Protein 5FS4 (pdb70)

InterPro domains:
  IPR054038 AP205 coat protein [PF22169] (1-131)

Sequence (245 aa):
SMANKPMQPITSTANKIVWSDPTRLSTTFSASLLRQRVKVGELNNVSGQYVSVYKRPAPMPNENQSIRTVISGSAENLATLKAEWETHKRNVDTLFASGNAGLGFLDPTAAIVSSDTTGSMANKPMQPITSTANKIVWSDPTRLSTTFSASLLRQRVELNNVSGQYVSVYKRPAPKPEGGADAGVIMPNENQSIRTVISGSAENLATLKAEWETHKRNVDTLFASGNAGLGFLDPTAAIVSSDTT

Solvent-accessible surface area: 11985 Å² total; per-residue (Å²): 170,126,68,42,40,79,10,89,51,104,73,74,82,88,85,87,6,27,1,3,1,70,110,82,124,38,5,35,2,13,0,28,8,98,110,90,176,69,85,21,104,86,12,30,23,4,26,2,60,1,14,9,40,8,88,32,69,9,112,180,90,77,23,85,2,24,1,100,0,28,4,26,0,1,13,77,19,18,85,43,1,63,43,10,0,90,16,1,20,114,4,0,38,41,4,2,29,99,20,90,1,3,67,7,133,27,69,79,118,17,80,1,12,2,23,36,51,114,123,68,170,48,34,49,75,10,94,55,104,78,80,92,91,73,88,6,23,1,3,0,74,95,81,120,49,5,35,2,13,0,33,4,100,103,98,166,99,153,25,28,33,6,37,2,67,2,33,9,28,11,68,30,64,6,64,115,82,183,55,3,77,139,77,55,47,157,52,59,69,10,69,3,33,1,109,0,35,4,29,0,0,15,79,18,19,81,46,2,63,44,10,0,87,16,1,24,111,3,0,40,43,4,3,33,100,19,90,2,2,70,11,131,29,70,75,116,18,77,2,12,2,23,38,77,93

Structure (mmCIF, N/CA/C/O backbone):
data_5FS4
#
_entry.id   5FS4
#
_cell.length_a   28.600
_cell.length_b   114.930
_cell.length_c   42.800
_cell.angle_alpha   90.00
_cell.angle_beta   98.14
_cell.angle_gamma   90.00
#
_symmetry.space_group_name_H-M   'P 1 21 1'
#
loop_
_entity.id
_entity.type
_entity.pdbx_description
1 polymer 'AP205 BACTERIOPHAGE COAT PROTEIN'
2 water water
#
loop_
_atom_site.group_PDB
_atom_site.id
_atom_site.type_symbol
_atom_site.label_atom_id
_atom_site.label_alt_id
_atom_site.label_comp_id
_atom_site.label_asym_id
_atom_site.label_entity_id
_atom_site.label_seq_id
_atom_site.pdbx_PDB_ins_code
_atom_site.Cartn_x
_atom_site.Cartn_y
_atom_site.Cartn_z
_atom_site.occupancy
_atom_site.B_iso_or_equiv
_atom_site.auth_seq_id
_atom_site.auth_comp_id
_atom_site.auth_asym_id
_atom_site.auth_atom_id
_atom_site.pdbx_PDB_model_num
ATOM 1 N N . SER A 1 2 ? 12.235 52.824 39.664 1.00 43.38 -1 SER A N 1
ATOM 2 C CA . SER A 1 2 ? 10.972 53.424 39.199 1.00 47.25 -1 SER A CA 1
ATOM 3 C C . SER A 1 2 ? 9.840 53.083 40.169 1.00 50.25 -1 SER A C 1
ATOM 4 O O . SER A 1 2 ? 10.076 52.469 41.217 1.00 55.69 -1 SER A O 1
ATOM 7 N N . MET A 1 3 ? 8.611 53.441 39.814 1.00 46.94 0 MET A N 1
ATOM 8 C CA . MET A 1 3 ? 7.532 53.470 40.795 1.00 46.14 0 MET A CA 1
ATOM 9 C C . MET A 1 3 ? 6.886 52.104 41.125 1.00 40.19 0 MET A C 1
ATOM 10 O O . MET A 1 3 ? 6.728 51.214 40.258 1.00 41.76 0 MET A O 1
ATOM 15 N N . ALA A 1 4 ? 6.532 51.955 42.400 1.00 31.99 1 ALA A N 1
ATOM 16 C CA . ALA A 1 4 ? 5.634 50.889 42.854 1.00 26.79 1 ALA A CA 1
ATOM 17 C C . ALA A 1 4 ? 4.232 50.970 42.274 1.00 22.54 1 ALA A C 1
ATOM 18 O O . ALA A 1 4 ? 3.653 52.051 41.975 1.00 20.79 1 ALA A O 1
ATOM 20 N N . ASN A 1 5 ? 3.655 49.790 42.208 1.00 18.96 2 ASN A N 1
ATOM 21 C CA . ASN A 1 5 ? 2.330 49.628 41.676 1.00 17.95 2 ASN A CA 1
ATOM 22 C C . ASN A 1 5 ? 1.381 50.139 42.765 1.00 15.94 2 ASN A C 1
ATOM 23 O O . ASN A 1 5 ? 1.674 49.993 43.972 1.00 15.24 2 ASN A O 1
ATOM 28 N N . LYS A 1 6 ? 0.257 50.707 42.340 1.00 16.21 3 LYS A N 1
ATOM 29 C CA . LYS A 1 6 ? -0.709 51.313 43.275 1.00 16.47 3 LYS A CA 1
ATOM 30 C C . LYS A 1 6 ? -1.361 50.225 44.129 1.00 14.93 3 LYS A C 1
ATOM 31 O O . LYS A 1 6 ? -1.798 49.213 43.582 1.00 13.79 3 LYS A O 1
ATOM 37 N N . PRO A 1 7 ? -1.446 50.420 45.456 1.00 13.50 4 PRO A N 1
ATOM 38 C CA . PRO A 1 7 ? -2.070 49.383 46.322 1.00 13.40 4 PRO A CA 1
ATOM 39 C C . PRO A 1 7 ? -3.560 49.434 46.196 1.00 13.28 4 PRO A C 1
ATOM 40 O O . PRO A 1 7 ? -4.145 50.511 45.977 1.00 13.60 4 PRO A O 1
ATOM 44 N N . MET A 1 8 ? -4.169 48.263 46.287 1.00 11.25 5 MET A N 1
ATOM 45 C CA . MET A 1 8 ? -5.611 48.144 46.249 1.00 10.88 5 MET A CA 1
ATOM 46 C C . MET A 1 8 ? -6.095 47.706 47.611 1.00 11.88 5 MET A C 1
ATOM 47 O O . MET A 1 8 ? -5.399 46.988 48.328 1.00 12.20 5 MET A O 1
ATOM 52 N N . GLN A 1 9 ? -7.300 48.129 47.961 1.00 13.99 6 GLN A N 1
ATOM 53 C CA . GLN A 1 9 ? -7.851 47.878 49.292 1.00 16.31 6 GLN A CA 1
ATOM 54 C C . GLN A 1 9 ? -9.078 46.968 49.208 1.00 15.96 6 GLN A C 1
ATOM 55 O O . GLN A 1 9 ? -9.870 47.158 48.305 1.00 12.95 6 GLN A O 1
ATOM 61 N N . PRO A 1 10 ? -9.261 46.030 50.159 1.00 17.30 7 PRO A N 1
ATOM 62 C CA . PRO A 1 10 ? -10.458 45.213 50.143 1.00 19.83 7 PRO A CA 1
ATOM 63 C C . PRO A 1 10 ? -11.717 46.043 50.463 1.00 25.43 7 PRO A C 1
ATOM 64 O O . PRO A 1 10 ? -11.756 46.734 51.472 1.00 27.38 7 PRO A O 1
ATOM 68 N N . ILE A 1 11 ? -12.696 45.999 49.565 1.00 25.22 8 ILE A N 1
ATOM 69 C CA . ILE A 1 11 ? -13.904 46.810 49.630 1.00 25.27 8 ILE A CA 1
ATOM 70 C C . ILE A 1 11 ? -15.126 45.967 50.001 1.00 25.92 8 ILE A C 1
ATOM 71 O O . ILE A 1 11 ? -16.009 46.451 50.681 1.00 27.08 8 ILE A O 1
ATOM 76 N N . THR A 1 12 ? -15.170 44.720 49.566 1.00 26.47 9 THR A N 1
ATOM 77 C CA . THR A 1 12 ? -16.106 43.706 50.099 1.00 31.64 9 THR A CA 1
ATOM 78 C C . THR A 1 12 ? -15.194 42.587 50.587 1.00 30.89 9 THR A C 1
ATOM 79 O O . THR A 1 12 ? -14.216 42.302 49.884 1.00 19.89 9 THR A O 1
ATOM 83 N N . SER A 1 13 ? -15.563 41.973 51.731 1.00 32.73 10 SER A N 1
ATOM 84 C CA . SER A 1 13 ? -14.778 40.948 52.457 1.00 36.68 10 SER A CA 1
ATOM 85 C C . SER A 1 13 ? -15.638 39.909 53.140 1.00 39.29 10 SER A C 1
ATOM 86 O O . SER A 1 13 ? -16.084 40.130 54.278 1.00 39.13 10 SER A O 1
ATOM 89 N N . THR A 1 14 ? -15.818 38.769 52.469 1.00 40.26 11 THR A N 1
ATOM 90 C CA . THR A 1 14 ? -16.543 37.588 53.007 1.00 39.11 11 THR A CA 1
ATOM 91 C C . THR A 1 14 ? -15.569 36.415 53.160 1.00 37.05 11 THR A C 1
ATOM 92 O O . THR A 1 14 ? -14.533 36.385 52.476 1.00 36.53 11 THR A O 1
ATOM 96 N N . ALA A 1 15 ? -15.869 35.449 54.039 1.00 31.70 12 ALA A N 1
ATOM 97 C CA . ALA A 1 15 ? -15.007 34.235 54.189 1.00 28.99 12 ALA A CA 1
ATOM 98 C C . ALA A 1 15 ? -14.442 33.714 52.875 1.00 28.01 12 ALA A C 1
ATOM 99 O O . ALA A 1 15 ? -13.249 33.373 52.778 1.00 28.53 12 ALA A O 1
ATOM 101 N N . ASN A 1 16 ? -15.338 33.633 51.884 1.00 25.07 13 ASN A N 1
ATOM 102 C CA . ASN A 1 16 ? -15.074 32.984 50.615 1.00 24.10 13 ASN A CA 1
ATOM 103 C C . ASN A 1 16 ? -14.781 33.891 49.465 1.00 18.35 13 ASN A C 1
ATOM 104 O O . ASN A 1 16 ? -14.402 33.389 48.416 1.00 16.69 13 ASN A O 1
ATOM 109 N N . LYS A 1 17 ? -14.937 35.198 49.620 1.00 14.75 14 LYS A N 1
ATOM 110 C CA . LYS A 1 17 ? -14.714 36.071 48.468 1.00 12.69 14 LYS A CA 1
ATOM 111 C C . LYS 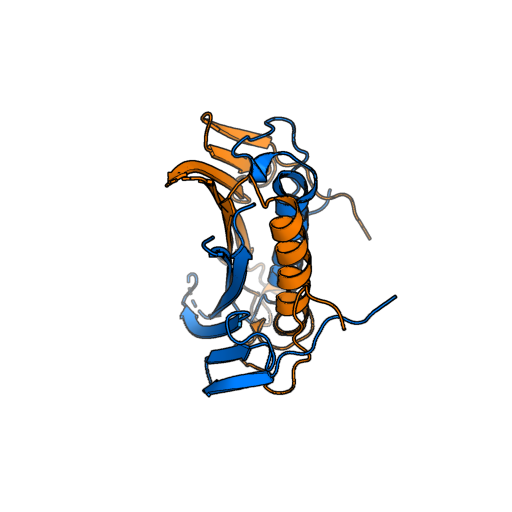A 1 17 ? -14.343 37.485 48.903 1.00 11.47 14 LYS A C 1
ATOM 112 O O . LYS A 1 17 ? -15.041 38.098 49.704 1.00 9.28 14 LYS A O 1
ATOM 118 N N . ILE A 1 18 ? -13.239 37.981 48.377 1.00 9.34 15 ILE A N 1
ATOM 119 C CA . ILE A 1 18 ? -12.845 39.370 48.627 1.00 8.84 15 ILE A CA 1
ATOM 120 C C . ILE A 1 18 ? -12.699 40.102 47.298 1.00 8.71 15 ILE A C 1
ATOM 121 O O . ILE A 1 18 ? -12.198 39.525 46.347 1.00 8.63 15 ILE A O 1
ATOM 126 N N . VAL A 1 19 ? -13.103 41.374 47.283 1.00 9.23 16 VAL A N 1
ATOM 127 C CA . VAL A 1 19 ? -12.950 42.247 46.114 1.00 9.48 16 VAL A CA 1
ATOM 128 C C . VAL A 1 19 ? -12.037 43.368 46.588 1.00 9.46 16 VAL A C 1
ATOM 129 O O . VAL A 1 19 ? -12.336 44.042 47.563 1.00 9.48 16 VAL A O 1
ATOM 133 N N . TRP A 1 20 ? -10.882 43.514 45.944 1.00 9.15 17 TRP A N 1
ATOM 134 C CA . TRP A 1 20 ? -9.995 44.636 46.143 1.00 9.88 17 TRP A CA 1
ATOM 135 C C . TRP A 1 20 ? -10.293 45.660 45.026 1.00 10.41 17 TRP A C 1
ATOM 136 O O . TRP A 1 20 ? -10.618 45.258 43.927 1.00 10.06 17 TRP A O 1
ATOM 147 N N . SER A 1 21 ? -10.235 46.964 45.327 1.00 10.32 18 SER A N 1
ATOM 148 C CA . SER A 1 21 ? -10.237 47.986 44.331 1.00 11.56 18 SER A CA 1
ATOM 149 C C . SER A 1 21 ? -9.209 49.054 44.646 1.00 11.53 18 SER A C 1
ATOM 150 O O . SER A 1 21 ? -8.827 49.212 45.777 1.00 10.84 18 SER A O 1
ATOM 153 N N . ASP A 1 22 ? -8.733 49.729 43.582 1.00 13.24 19 ASP A N 1
ATOM 154 C CA . ASP A 1 22 ? -7.919 50.932 43.680 1.00 12.05 19 ASP A CA 1
ATOM 155 C C . ASP A 1 22 ? -8.760 52.065 44.276 1.00 11.93 19 ASP A C 1
ATOM 156 O O . ASP A 1 22 ? -9.709 52.527 43.650 1.00 9.98 19 ASP A O 1
ATOM 161 N N . PRO A 1 23 ? -8.423 52.519 45.487 1.00 12.01 20 PRO A N 1
ATOM 162 C CA . PRO A 1 23 ? -9.250 53.602 46.069 1.00 13.44 20 PRO A CA 1
ATOM 163 C C . PRO A 1 23 ? -9.261 54.926 45.293 1.00 14.70 20 PRO A C 1
ATOM 164 O O . PRO A 1 23 ? -10.116 55.781 45.508 1.00 15.66 20 PRO A O 1
ATOM 168 N N . THR A 1 24 ? -8.336 55.118 44.395 1.00 14.11 21 THR A N 1
ATOM 169 C CA . THR A 1 24 ? -8.429 56.304 43.536 1.00 14.27 21 THR A CA 1
ATOM 170 C C . THR A 1 24 ? -8.772 55.981 42.096 1.00 13.42 21 THR A C 1
ATOM 171 O O . THR A 1 24 ? -8.680 56.853 41.263 1.00 12.95 21 THR A O 1
ATOM 175 N N . ARG A 1 25 ? -9.127 54.727 41.793 1.00 12.59 22 ARG A N 1
ATOM 176 C CA . ARG A 1 25 ? -9.730 54.399 40.491 1.00 12.08 22 ARG A CA 1
ATOM 177 C C . ARG A 1 25 ? -10.613 53.178 40.709 1.00 11.73 22 ARG A C 1
ATOM 178 O O . ARG A 1 25 ? -10.229 52.021 40.431 1.00 13.52 22 ARG A O 1
ATOM 186 N N . LEU A 1 26 ? -11.808 53.454 41.203 1.00 12.02 23 LEU A N 1
ATOM 187 C CA . LEU A 1 26 ? -12.654 52.436 41.796 1.00 11.84 23 LEU A CA 1
ATOM 188 C C . LEU A 1 26 ? -13.144 51.401 40.795 1.00 10.67 23 LEU A C 1
ATOM 189 O O . LEU A 1 26 ? -13.488 50.294 41.206 1.00 10.23 23 LEU A O 1
ATOM 194 N N . SER A 1 27 ? -13.078 51.682 39.493 1.00 9.97 24 SER A N 1
ATOM 195 C CA . SER A 1 27 ? -13.355 50.673 38.474 1.00 9.41 24 SER A CA 1
ATOM 196 C C . SER A 1 27 ? -12.255 49.588 38.348 1.00 9.54 24 SER A C 1
ATOM 197 O O . SER A 1 27 ? -12.494 48.516 37.730 1.00 9.24 24 SER A O 1
ATOM 200 N N . THR A 1 28 ? -11.053 49.835 38.900 1.00 9.32 25 THR A N 1
ATOM 201 C CA . THR A 1 28 ? -9.977 48.865 38.861 1.00 9.01 25 THR A CA 1
ATOM 202 C C . THR A 1 28 ? -10.209 47.855 39.977 1.00 9.20 25 THR A C 1
ATOM 203 O O . THR A 1 28 ? -10.241 48.217 41.155 1.00 8.84 25 THR A O 1
ATOM 207 N N . THR A 1 29 ? -10.429 46.582 39.618 1.00 9.11 26 THR A N 1
ATOM 208 C CA . THR A 1 29 ? -10.794 45.598 40.646 1.00 9.26 26 THR A CA 1
ATOM 209 C C . THR A 1 29 ? -10.036 44.318 40.441 1.00 9.26 26 THR A C 1
ATOM 210 O O . THR A 1 29 ? -9.672 43.999 39.327 1.00 9.37 26 THR A O 1
ATOM 214 N N . PHE A 1 30 ? -9.760 43.665 41.566 1.00 8.64 27 PHE A N 1
ATOM 215 C CA . PHE A 1 30 ? -9.288 42.272 41.574 1.00 8.57 27 PHE A CA 1
ATOM 216 C C . PHE A 1 30 ? -10.062 41.526 42.614 1.00 8.58 27 PHE A C 1
ATOM 217 O O . PHE A 1 30 ? -10.092 41.925 43.770 1.00 8.13 27 PHE A O 1
ATOM 225 N N . SER A 1 31 ? -10.668 40.410 42.233 1.00 8.89 28 SER A N 1
ATOM 226 C CA . SER A 1 31 ? -11.462 39.674 43.186 1.00 9.86 28 SER A CA 1
ATOM 227 C C . SER A 1 31 ? -11.016 38.213 43.261 1.00 9.84 28 SER A C 1
ATOM 228 O O . SER A 1 31 ? -10.580 37.630 42.241 1.00 10.27 28 SER A O 1
ATOM 231 N N . ALA A 1 32 ? -11.152 37.618 44.463 1.00 8.54 29 ALA A N 1
ATOM 232 C CA . ALA A 1 32 ? -10.765 36.206 44.621 1.00 8.84 29 ALA A CA 1
ATOM 233 C C . ALA A 1 32 ? -11.925 35.475 45.304 1.00 9.19 29 ALA A C 1
ATOM 234 O O . ALA A 1 32 ? -12.399 35.969 46.264 1.00 8.91 29 ALA A O 1
ATOM 236 N N . SER A 1 33 ? -12.424 34.362 44.716 1.00 10.53 30 SER A N 1
ATOM 237 C CA . SER A 1 33 ? -13.544 33.669 45.282 1.00 10.55 30 SER A CA 1
ATOM 238 C C . SER A 1 33 ? -13.206 32.203 45.275 1.00 10.47 30 SER A C 1
ATOM 239 O O . SER A 1 33 ? -12.769 31.689 44.272 1.00 9.54 30 SER A O 1
ATOM 242 N N . LEU A 1 34 ? -13.405 31.538 46.396 1.00 10.28 31 LEU A N 1
ATOM 243 C CA . LEU A 1 34 ? -12.877 30.197 46.580 1.00 11.15 31 LEU A CA 1
ATOM 244 C C . LEU A 1 34 ? -14.024 29.283 46.922 1.00 13.02 31 LEU A C 1
ATOM 245 O O . LEU A 1 34 ? -14.940 29.670 47.642 1.00 12.33 31 LEU A O 1
ATOM 250 N N . LEU A 1 35 ? -13.997 28.072 46.424 1.00 14.81 32 LEU A N 1
ATOM 251 C CA . LEU A 1 35 ? -15.064 27.091 46.658 1.00 17.77 32 LEU A CA 1
ATOM 252 C C . LEU A 1 35 ? -14.349 25.806 46.979 1.00 19.34 32 LEU A C 1
ATOM 253 O O . LEU A 1 35 ? -13.700 25.279 46.112 1.00 17.08 32 LEU A O 1
ATOM 258 N N . ARG A 1 36 ? -14.465 25.323 48.214 1.00 21.95 33 ARG A N 1
ATOM 259 C CA . ARG A 1 36 ? -13.860 24.062 48.632 1.00 25.78 33 ARG A CA 1
ATOM 260 C C . ARG A 1 36 ? -14.956 23.011 48.622 1.00 26.21 33 ARG A C 1
ATOM 261 O O . ARG A 1 36 ? -16.058 23.292 49.073 1.00 26.69 33 ARG A O 1
ATOM 269 N N . GLN A 1 37 ? -14.679 21.831 48.074 1.00 25.65 34 GLN A N 1
ATOM 270 C CA . GLN A 1 37 ? -15.700 20.782 47.885 1.00 26.73 34 GLN A CA 1
ATOM 271 C C . GLN A 1 37 ? -15.059 19.402 48.002 1.00 29.17 34 GLN A C 1
ATOM 272 O O . GLN A 1 37 ? -14.007 19.150 47.368 1.00 23.89 34 GLN A O 1
ATOM 278 N N . ARG A 1 38 ? -15.693 18.515 48.783 1.00 29.70 35 ARG A N 1
ATOM 279 C CA . ARG A 1 38 ? -15.331 17.094 48.837 1.00 31.30 35 ARG A CA 1
ATOM 280 C C . ARG A 1 38 ? -15.525 16.490 47.468 1.00 29.35 35 ARG A C 1
ATOM 281 O O . ARG A 1 38 ? -16.525 16.771 46.837 1.00 28.92 35 ARG A O 1
ATOM 289 N N . VAL A 1 39 ? -14.556 15.708 46.981 1.00 28.86 36 VAL A N 1
ATOM 290 C CA . VAL A 1 39 ? -14.714 14.951 45.730 1.00 29.37 36 VAL A CA 1
ATOM 291 C C . VAL A 1 39 ? -14.177 13.538 45.963 1.00 27.14 36 VAL A C 1
ATOM 292 O O . VAL A 1 39 ? -13.166 13.355 46.620 1.00 25.67 36 VAL A O 1
ATOM 296 N N . LYS A 1 40 ? -14.881 12.534 45.464 1.00 27.61 37 LYS A N 1
ATOM 297 C CA . LYS A 1 40 ? -14.350 11.166 45.538 1.00 26.61 37 LYS A CA 1
ATOM 298 C C . LYS A 1 40 ? -13.690 10.952 44.187 1.00 26.69 37 LYS A C 1
ATOM 299 O O . LYS A 1 40 ? -14.254 11.295 43.140 1.00 30.00 37 LYS A O 1
ATOM 301 N N . VAL A 1 41 ? -12.468 10.452 44.252 1.00 26.53 38 VAL A N 1
ATOM 302 C CA . VAL A 1 41 ? -11.656 10.077 43.107 1.00 27.34 38 VAL A CA 1
ATOM 303 C C . VAL A 1 41 ? -11.432 8.554 43.291 1.00 27.74 38 VAL A C 1
ATOM 304 O O . VAL A 1 41 ? -10.602 8.137 44.116 1.00 27.22 38 VAL A O 1
ATOM 308 N N . GLY A 1 42 ? -12.213 7.742 42.567 1.00 28.66 39 GLY A N 1
ATOM 309 C CA . GLY A 1 42 ? -12.392 6.341 42.908 1.00 29.07 39 GLY A CA 1
ATOM 310 C C . GLY A 1 42 ? -13.036 6.236 44.282 1.00 29.60 39 GLY A C 1
ATOM 311 O O . GLY A 1 42 ? -12.345 6.108 45.292 1.00 30.40 39 GLY A O 1
ATOM 312 N N . GLU A 1 45 ? -11.007 10.144 47.953 1.00 18.46 42 GLU A N 1
ATOM 313 C CA . GLU A 1 45 ? -11.540 11.132 48.925 1.00 19.78 42 GLU A CA 1
ATOM 314 C C . GLU A 1 45 ? -10.780 12.473 49.171 1.00 19.11 42 GLU A C 1
ATOM 315 O O . GLU A 1 45 ? -10.174 12.622 50.201 1.00 19.66 42 GLU A O 1
ATOM 317 N N . LEU A 1 46 ? -10.906 13.465 48.278 1.00 18.19 43 LEU A N 1
ATOM 318 C CA . LEU A 1 46 ? -10.059 14.694 48.279 1.00 16.39 43 LEU A CA 1
ATOM 319 C C . LEU A 1 46 ? -10.880 15.936 48.565 1.00 15.28 43 LEU A C 1
ATOM 320 O O . LEU A 1 46 ? -12.093 15.879 48.535 1.00 20.40 43 LEU A O 1
ATOM 325 N N . ASN A 1 47 ? -10.225 17.070 48.809 1.00 14.67 44 ASN A N 1
ATOM 326 C CA . ASN A 1 47 ? -10.911 18.335 48.922 1.00 13.41 44 ASN A CA 1
ATOM 327 C C . ASN A 1 47 ? -10.505 19.241 47.777 1.00 12.33 44 ASN A C 1
ATOM 328 O O . ASN A 1 47 ? -9.421 19.864 47.815 1.00 14.19 44 ASN A O 1
ATOM 333 N N . ASN A 1 48 ? -11.381 19.317 46.770 1.00 11.30 45 ASN A N 1
ATOM 334 C CA . ASN A 1 48 ? -11.170 20.181 45.644 1.00 10.47 45 ASN A CA 1
ATOM 335 C C . ASN A 1 48 ? -11.338 21.641 46.122 1.00 9.87 45 ASN A C 1
ATOM 336 O O . ASN A 1 48 ? -12.175 21.950 46.955 1.00 9.87 45 ASN A O 1
ATOM 341 N N . VAL A 1 49 ? -10.502 22.502 45.584 1.00 9.29 46 VAL A N 1
ATOM 342 C CA . VAL A 1 49 ? -10.632 23.906 45.796 1.00 9.20 46 VAL A CA 1
ATOM 343 C C . VAL A 1 49 ? -10.652 24.459 44.396 1.00 9.19 46 VAL A C 1
ATOM 344 O O . VAL A 1 49 ? -9.690 24.170 43.615 1.00 8.92 46 VAL A O 1
ATOM 348 N N . SER A 1 50 ? -11.676 25.262 44.096 1.00 9.16 47 SER A N 1
ATOM 349 C CA . SER A 1 50 ? -11.742 25.974 42.810 1.00 9.49 47 SER A CA 1
ATOM 350 C C . SER A 1 50 ? -11.580 27.431 43.153 1.00 9.17 47 SER A C 1
ATOM 351 O O . SER A 1 50 ? -12.400 27.948 43.932 1.00 10.08 47 SER A O 1
ATOM 354 N N . GLY A 1 51 ? -10.509 28.061 42.652 1.00 7.79 48 GLY A N 1
ATOM 355 C CA . GLY A 1 51 ? -10.184 29.474 42.980 1.00 7.79 48 GLY A CA 1
ATOM 356 C C . GLY A 1 51 ? -10.437 30.320 41.758 1.00 7.65 48 GLY A C 1
ATOM 357 O O . GLY A 1 51 ? -9.907 30.028 40.719 1.00 7.39 48 GLY A O 1
ATOM 358 N N . GLN A 1 52 ? -11.294 31.333 41.860 1.00 8.35 49 GLN A N 1
ATOM 359 C CA . GLN A 1 52 ? -11.659 32.180 40.718 1.00 8.80 49 GLN A CA 1
ATOM 360 C C . GLN A 1 52 ? -11.111 33.582 40.952 1.00 7.89 49 GLN A C 1
ATOM 361 O O . GLN A 1 52 ? -11.429 34.196 41.975 1.00 6.44 49 GLN A O 1
ATOM 367 N N . TYR A 1 53 ? -10.231 34.020 40.060 1.00 6.93 50 TYR A N 1
ATOM 368 C CA . TYR A 1 53 ? -9.455 35.254 40.223 1.00 6.55 50 TYR A CA 1
ATOM 369 C C . TYR A 1 53 ? -9.780 36.155 39.006 1.00 6.25 50 TYR A C 1
ATOM 370 O O . TYR A 1 53 ? -9.508 35.773 37.911 1.00 5.98 50 TYR A O 1
ATOM 379 N N . VAL A 1 54 ? -10.252 37.395 39.233 1.00 6.40 51 VAL A N 1
ATOM 380 C CA . VAL A 1 54 ? -10.777 38.230 38.165 1.00 6.26 51 VAL A CA 1
ATOM 381 C C . VAL A 1 54 ? -10.233 39.632 38.334 1.00 6.28 51 VAL A C 1
ATOM 382 O O . VAL A 1 54 ? -10.410 40.232 39.380 1.00 6.05 51 VAL A O 1
ATOM 386 N N . SER A 1 55 ? -9.601 40.085 37.269 1.00 6.73 52 SER A N 1
ATOM 387 C CA . SER A 1 55 ? -9.019 41.408 37.163 1.00 6.87 52 SER A CA 1
ATOM 388 C C . SER A 1 55 ? -9.843 42.193 36.192 1.00 7.04 52 SER A C 1
ATOM 389 O O . SER A 1 55 ? -10.138 41.709 35.118 1.00 6.33 52 SER A O 1
ATOM 392 N N . VAL A 1 56 ? -10.219 43.434 36.560 1.00 7.78 53 VAL A N 1
ATOM 393 C CA . VAL A 1 56 ? -10.990 44.299 35.682 1.00 8.83 53 VAL A CA 1
ATOM 394 C C . VAL A 1 56 ? -10.322 45.688 35.678 1.00 9.25 53 VAL A C 1
ATOM 395 O O . VAL A 1 56 ? -9.873 46.184 36.726 1.00 9.05 53 VAL A O 1
ATOM 399 N N . TYR A 1 57 ? -10.168 46.249 34.466 1.00 9.68 54 TYR A N 1
ATOM 400 C CA . TYR A 1 57 ? -9.654 47.616 34.313 1.00 9.94 54 TYR A CA 1
ATOM 401 C C . TYR A 1 57 ? -10.489 48.305 33.240 1.00 10.60 54 TYR A C 1
ATOM 402 O O . TYR A 1 57 ? -10.794 47.702 32.223 1.00 10.31 54 TYR A O 1
ATOM 411 N N . LYS A 1 58 ? -10.857 49.567 33.475 1.00 11.52 55 LYS A N 1
ATOM 412 C CA . LYS A 1 58 ? -11.632 50.324 32.501 1.00 13.67 55 LYS A CA 1
ATOM 413 C C . LYS A 1 58 ? -10.701 51.176 31.683 1.00 13.26 55 LYS A C 1
ATOM 414 O O . LYS A 1 58 ? -10.088 52.100 32.223 1.00 11.56 55 LYS A O 1
ATOM 420 N N . ARG A 1 59 ? -10.580 50.867 30.374 1.00 13.88 56 ARG A N 1
ATOM 421 C CA . ARG A 1 59 ? -9.536 51.475 29.533 1.00 14.29 56 ARG A CA 1
ATOM 422 C C . ARG A 1 59 ? -10.138 52.330 28.417 1.00 13.41 56 ARG A C 1
ATOM 423 O O . ARG A 1 59 ? -10.941 51.844 27.672 1.00 10.98 56 ARG A O 1
ATOM 431 N N . PRO A 1 60 ? -9.718 53.605 28.304 1.00 15.35 57 PRO A N 1
ATOM 432 C CA . PRO A 1 60 ? -10.212 54.432 27.228 1.00 16.26 57 PRO A CA 1
ATOM 433 C C . PRO A 1 60 ? -9.929 53.790 25.885 1.00 17.14 57 PRO A C 1
ATOM 434 O O . PRO A 1 60 ? -8.819 53.273 25.654 1.00 16.83 57 PRO A O 1
ATOM 438 N N . ALA A 1 61 ? -10.944 53.776 25.043 1.00 18.20 58 ALA A N 1
ATOM 439 C CA . ALA A 1 61 ? -10.736 53.529 23.610 1.00 20.47 58 ALA A CA 1
ATOM 440 C C . ALA A 1 61 ? -9.860 54.661 23.042 1.00 24.20 58 ALA A C 1
ATOM 441 O O . ALA A 1 61 ? -10.089 55.799 23.386 1.00 24.17 58 ALA A O 1
ATOM 443 N N . PRO A 1 62 ? -8.855 54.369 22.186 1.00 26.85 59 PRO A N 1
ATOM 444 C CA . PRO A 1 62 ? -7.990 55.478 21.679 1.00 28.94 59 PRO A CA 1
ATOM 445 C C . PRO A 1 62 ? -8.700 56.622 20.918 1.00 28.03 59 PRO A C 1
ATOM 446 O O . PRO A 1 62 ? -9.578 56.367 20.090 1.00 27.00 59 PRO A O 1
ATOM 450 N N . MET A 1 74 ? -15.128 60.211 24.905 1.00 27.75 71 MET A N 1
ATOM 451 C CA . MET A 1 74 ? -14.908 58.850 24.455 1.00 28.29 71 MET A CA 1
ATOM 452 C C . MET A 1 74 ? -14.924 57.745 25.515 1.00 25.80 71 MET A C 1
ATOM 453 O O . MET A 1 74 ? -14.372 57.932 26.594 1.00 25.86 71 MET A O 1
ATOM 458 N N . PRO A 1 75 ? -15.545 56.586 25.174 1.00 24.29 72 PRO A N 1
ATOM 459 C CA . PRO A 1 75 ? -15.863 55.526 26.125 1.00 22.90 72 PRO A CA 1
ATOM 460 C C . PRO A 1 75 ? -14.686 54.664 26.631 1.00 19.58 72 PRO A C 1
ATOM 461 O O . PRO A 1 75 ? -13.636 54.600 26.023 1.00 19.41 72 PRO A O 1
ATOM 465 N N . ASN A 1 76 ? -14.884 54.043 27.783 1.00 17.44 73 ASN A N 1
ATOM 466 C CA . ASN A 1 76 ? -13.951 53.063 28.322 1.00 15.59 73 ASN A CA 1
ATOM 467 C C . ASN A 1 76 ? -14.419 51.683 27.949 1.00 15.10 73 ASN A C 1
ATOM 468 O O . ASN A 1 76 ? -15.595 51.456 27.896 1.00 15.81 73 ASN A O 1
ATOM 473 N N . GLU A 1 77 ? -13.493 50.764 27.736 1.00 14.32 74 GLU A N 1
ATOM 474 C CA . GLU A 1 77 ? -13.845 49.322 27.545 1.00 13.81 74 GLU A CA 1
ATOM 475 C C . GLU A 1 77 ? -13.485 48.650 28.879 1.00 14.32 74 GLU A C 1
ATOM 476 O O . GLU A 1 77 ? -12.732 49.248 29.677 1.00 14.79 74 GLU A O 1
ATOM 482 N N . ASN A 1 78 ? -14.010 47.445 29.130 1.00 15.08 75 ASN A N 1
ATOM 483 C CA . ASN A 1 78 ? -13.600 46.608 30.275 1.00 15.50 75 ASN A CA 1
ATOM 484 C C . ASN A 1 78 ? -12.572 45.584 29.795 1.00 14.25 75 ASN A C 1
ATOM 485 O O . ASN A 1 78 ? -12.909 44.620 29.051 1.00 16.18 75 ASN A O 1
ATOM 490 N N . GLN A 1 79 ? -11.320 45.817 30.139 1.00 12.33 76 GLN A N 1
ATOM 491 C CA . GLN A 1 79 ? -10.280 44.818 30.013 1.00 11.36 76 GLN A CA 1
ATOM 492 C C . GLN A 1 79 ? -10.430 43.832 31.214 1.00 11.32 76 GLN A C 1
ATOM 493 O O . GLN A 1 79 ? -10.412 44.231 32.373 1.00 10.35 76 GLN A O 1
ATOM 499 N N . SER A 1 80 ? -10.570 42.547 30.940 1.00 11.33 77 SER A N 1
ATOM 500 C CA . SER A 1 80 ? -10.813 41.620 32.030 1.00 10.54 77 SER A CA 1
ATOM 501 C C . SER A 1 80 ? -10.021 40.374 31.807 1.00 9.60 77 SER A C 1
ATOM 502 O O . SER A 1 80 ? -9.830 39.908 30.670 1.00 8.74 77 SER A O 1
ATOM 505 N N . ILE A 1 81 ? -9.541 39.854 32.931 1.00 8.53 78 ILE A N 1
ATOM 506 C CA . ILE A 1 81 ? -8.785 38.616 32.915 1.00 8.67 78 ILE A CA 1
ATOM 507 C C . ILE A 1 81 ? -9.380 37.742 34.036 1.00 9.47 78 ILE A C 1
ATOM 508 O O . ILE A 1 81 ? -9.434 38.205 35.134 1.00 8.52 78 ILE A O 1
ATOM 513 N N . ARG A 1 82 ? -9.845 36.521 33.705 1.00 9.88 79 ARG A N 1
ATOM 514 C CA . ARG A 1 82 ? -10.468 35.608 34.685 1.00 10.70 79 ARG A CA 1
ATOM 515 C C . ARG A 1 82 ? -9.729 34.293 34.663 1.00 9.55 79 ARG A C 1
ATOM 516 O O . ARG A 1 82 ? -9.607 33.673 33.599 1.00 9.39 79 ARG A O 1
ATOM 524 N N . THR A 1 83 ? -9.212 33.892 35.832 1.00 7.70 80 THR A N 1
ATOM 525 C CA . THR A 1 83 ? -8.493 32.654 35.941 1.00 7.38 80 THR A CA 1
ATOM 526 C C . THR A 1 83 ? -9.217 31.803 36.962 1.00 7.55 80 THR A C 1
ATOM 527 O O . THR A 1 83 ? -9.481 32.245 38.074 1.00 7.15 80 THR A O 1
ATOM 531 N N . VAL A 1 84 ? -9.421 30.542 36.609 1.00 7.81 81 VAL A N 1
ATOM 532 C CA . VAL A 1 84 ? -9.931 29.593 37.565 1.00 8.47 81 VAL A CA 1
ATOM 533 C C . VAL A 1 84 ? -8.917 28.522 37.729 1.00 8.04 81 VAL A C 1
ATOM 534 O O . VAL A 1 84 ? -8.558 27.907 36.720 1.00 8.93 81 VAL A O 1
ATOM 538 N N . ILE A 1 85 ? -8.534 28.258 38.982 1.00 7.03 82 ILE A N 1
ATOM 539 C CA . ILE A 1 85 ? -7.580 27.153 39.302 1.00 6.88 82 ILE A CA 1
ATOM 540 C C . ILE A 1 85 ? -8.329 26.140 40.114 1.00 6.68 82 ILE A C 1
ATOM 541 O O . ILE A 1 85 ? -8.930 26.481 41.122 1.00 6.10 82 ILE A O 1
ATOM 546 N N . SER A 1 86 ? -8.300 24.879 39.687 1.00 6.52 83 SER A N 1
ATOM 547 C CA . SER A 1 86 ? -9.164 23.883 40.316 1.00 6.59 83 SER A CA 1
ATOM 548 C C . SER A 1 86 ? -8.399 22.574 40.490 1.00 7.20 83 SER A C 1
ATOM 549 O O . SER A 1 86 ? -8.011 21.883 39.538 1.00 7.47 83 SER A O 1
ATOM 552 N N . GLY A 1 87 ? -8.240 22.195 41.744 1.00 6.95 84 GLY A N 1
ATOM 553 C CA . GLY A 1 87 ? -7.613 20.905 42.014 1.00 7.43 84 GLY A CA 1
ATOM 554 C C . GLY A 1 87 ? -7.613 20.695 43.529 1.00 7.65 84 GLY A C 1
ATOM 555 O O . GLY A 1 87 ? -7.835 21.640 44.311 1.00 7.69 84 GLY A O 1
ATOM 556 N N . SER A 1 88 ? -7.410 19.446 43.932 1.00 7.81 85 SER A N 1
ATOM 557 C CA . SER A 1 88 ? -7.377 19.114 45.344 1.00 8.49 85 SER A CA 1
ATOM 558 C C . SER A 1 88 ? -6.294 19.872 46.117 1.00 9.27 85 SER A C 1
ATOM 559 O O . SER A 1 88 ? -5.170 20.094 45.623 1.00 10.61 85 SER A O 1
ATOM 562 N N . ALA A 1 89 ? -6.633 20.265 47.347 1.00 9.92 86 ALA A N 1
ATOM 563 C CA . ALA A 1 89 ? -5.642 20.778 48.265 1.00 9.58 86 ALA A CA 1
ATOM 564 C C . ALA A 1 89 ? -4.505 19.773 48.490 1.00 10.11 86 ALA A C 1
ATOM 565 O O . ALA A 1 89 ? -3.331 20.142 48.660 1.00 9.73 86 ALA A O 1
ATOM 567 N N . GLU A 1 90 ? -4.853 18.495 48.520 1.00 11.29 87 GLU A N 1
ATOM 568 C CA . GLU A 1 90 ? -3.860 17.430 48.810 1.00 12.11 87 GLU A CA 1
ATOM 569 C C . GLU A 1 90 ? -2.702 17.461 47.826 1.00 12.11 87 GLU A C 1
ATOM 570 O O . GLU A 1 90 ? -1.554 17.261 48.200 1.00 11.39 87 GLU A O 1
ATOM 576 N N . ASN A 1 91 ? -2.995 17.804 46.555 1.00 10.94 88 ASN A N 1
ATOM 577 C CA . ASN A 1 91 ? -1.958 17.867 45.505 1.00 10.39 88 ASN A CA 1
ATOM 578 C C . ASN A 1 91 ? -1.589 19.271 45.136 1.00 9.84 88 ASN A C 1
ATOM 579 O O . ASN A 1 91 ? -1.122 19.532 44.008 1.00 9.08 88 ASN A O 1
ATOM 584 N N . LEU A 1 92 ? -1.752 20.171 46.096 1.00 9.21 89 LEU A N 1
ATOM 585 C CA . LEU A 1 92 ? -1.421 21.571 45.881 1.00 9.18 89 LEU A CA 1
ATOM 586 C C . LEU A 1 92 ? 0.030 21.854 45.394 1.00 9.50 89 LEU A C 1
ATOM 587 O O . LEU A 1 92 ? 0.257 22.770 44.605 1.00 9.16 89 LEU A O 1
ATOM 592 N N . ALA A 1 93 ? 1.027 21.087 45.854 1.00 9.27 90 ALA A N 1
ATOM 593 C CA . ALA A 1 93 ? 2.421 21.211 45.305 1.00 8.97 90 ALA A CA 1
ATOM 594 C C . ALA A 1 93 ? 2.491 21.123 43.770 1.00 8.77 90 ALA A C 1
ATOM 595 O O . ALA A 1 93 ? 3.063 21.966 43.115 1.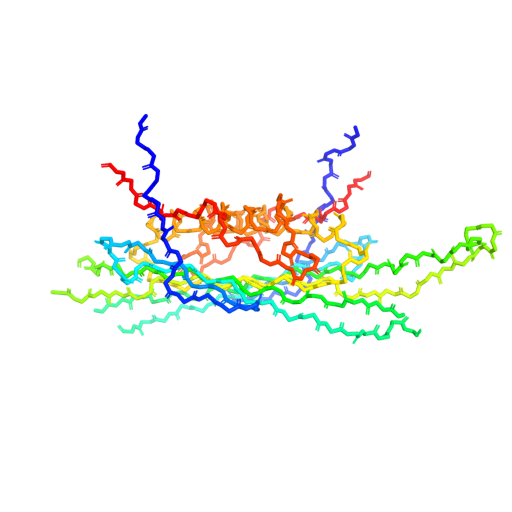00 8.64 90 ALA A O 1
ATOM 597 N N . THR A 1 94 ? 1.853 20.088 43.227 1.00 8.16 91 THR A N 1
ATOM 598 C CA . THR A 1 94 ? 1.824 19.943 41.752 1.00 7.71 91 THR A CA 1
ATOM 599 C C . THR A 1 94 ? 0.878 20.931 41.091 1.00 8.03 91 THR A C 1
ATOM 600 O O . THR A 1 94 ? 1.150 21.376 39.972 1.00 9.02 91 THR A O 1
ATOM 604 N N . LEU A 1 95 ? -0.199 21.323 41.749 1.00 7.71 92 LEU A N 1
ATOM 605 C CA . LEU A 1 95 ? -1.082 22.320 41.161 1.00 7.54 92 LEU A CA 1
ATOM 606 C C . LEU A 1 95 ? -0.359 23.666 41.051 1.00 8.07 92 LEU A C 1
ATOM 607 O O . LEU A 1 95 ? -0.528 24.378 40.097 1.00 6.60 92 LEU A O 1
ATOM 612 N N . LYS A 1 96 ? 0.503 23.989 42.027 1.00 7.91 93 LYS A N 1
ATOM 613 C CA . LYS A 1 96 ? 1.418 25.118 41.864 1.00 8.21 93 LYS A CA 1
ATOM 614 C C . LYS A 1 96 ? 2.314 25.045 40.621 1.00 8.14 93 LYS A C 1
ATOM 615 O O . LYS A 1 96 ? 2.473 26.044 39.924 1.00 8.54 93 LYS A O 1
ATOM 621 N N . ALA A 1 97 ? 2.912 23.880 40.358 1.00 7.76 94 ALA A N 1
ATOM 622 C CA . ALA A 1 97 ? 3.702 23.675 39.164 1.00 8.23 94 ALA A CA 1
ATOM 623 C C . ALA A 1 97 ? 2.849 23.815 37.911 1.00 8.22 94 ALA A C 1
ATOM 624 O O . ALA A 1 97 ? 3.305 24.304 36.920 1.00 8.70 94 ALA A O 1
ATOM 626 N N . GLU A 1 98 ? 1.584 23.377 37.978 1.00 8.27 95 GLU A N 1
ATOM 627 C CA . GLU A 1 98 ? 0.641 23.546 36.887 1.00 8.34 95 GLU A CA 1
ATOM 628 C C . GLU A 1 98 ? 0.372 25.013 36.617 1.00 7.52 95 GLU A C 1
ATOM 629 O O . GLU A 1 98 ? 0.322 25.424 35.455 1.00 6.89 95 GLU A O 1
ATOM 635 N N . TRP A 1 99 ? 0.231 25.799 37.691 1.00 7.39 96 TRP A N 1
ATOM 636 C CA . TRP A 1 99 ? 0.032 27.253 37.527 1.00 7.22 96 TRP A CA 1
ATOM 637 C C . TRP A 1 99 ? 1.278 27.934 36.898 1.00 7.85 96 TRP A C 1
ATOM 638 O O . TRP A 1 99 ? 1.158 28.739 35.974 1.00 8.48 96 TRP A O 1
ATOM 649 N N . GLU A 1 100 ? 2.474 27.561 37.358 1.00 8.16 97 GLU A N 1
ATOM 650 C CA . GLU A 1 100 ? 3.717 28.032 36.697 1.00 9.24 97 GLU A CA 1
ATOM 651 C C . GLU A 1 100 ? 3.798 27.792 35.215 1.00 8.59 97 GLU A C 1
ATOM 652 O O . GLU A 1 100 ? 4.121 28.678 34.450 1.00 7.88 97 GLU A O 1
ATOM 658 N N . THR A 1 101 ? 3.467 26.591 34.813 1.00 8.32 98 THR A N 1
ATOM 659 C CA . THR A 1 101 ? 3.547 26.227 33.396 1.00 8.71 98 THR A CA 1
ATOM 660 C C . THR A 1 101 ? 2.420 26.866 32.603 1.00 8.57 98 THR A C 1
ATOM 661 O O . THR A 1 101 ? 2.664 27.278 31.504 1.00 8.13 98 THR A O 1
ATOM 665 N N . HIS A 1 102 ? 1.221 26.946 33.179 1.00 8.24 99 HIS A N 1
ATOM 666 C CA . HIS A 1 102 ? 0.090 27.671 32.591 1.00 7.99 99 HIS A CA 1
ATOM 667 C C . HIS A 1 102 ? 0.468 29.070 32.258 1.00 8.37 99 HIS A C 1
ATOM 668 O O . HIS A 1 102 ? 0.297 29.498 31.133 1.00 8.31 99 HIS A O 1
ATOM 675 N N . LYS A 1 103 ? 1.034 29.793 33.221 1.00 8.54 100 LYS A N 1
ATOM 676 C CA . LYS A 1 103 ? 1.527 31.155 32.906 1.00 8.86 100 LYS A CA 1
ATOM 677 C C . LYS A 1 103 ? 2.538 31.186 31.783 1.00 9.09 100 LYS A C 1
ATOM 678 O O . LYS A 1 103 ? 2.558 32.102 30.992 1.00 9.05 100 LYS A O 1
ATOM 684 N N . ARG A 1 104 ? 3.440 30.231 31.791 1.00 9.57 101 ARG A N 1
ATOM 685 C CA . ARG A 1 104 ? 4.500 30.222 30.794 1.00 9.97 101 ARG A CA 1
ATOM 686 C C . ARG A 1 104 ? 3.900 30.003 29.416 1.00 9.46 101 ARG A C 1
ATOM 687 O O . ARG A 1 104 ? 4.265 30.724 28.454 1.00 9.51 101 ARG A O 1
ATOM 695 N N . ASN A 1 105 ? 2.899 29.111 29.345 1.00 8.75 102 ASN A N 1
ATOM 696 C CA . ASN A 1 105 ? 2.278 28.738 28.025 1.00 8.47 102 ASN A CA 1
ATOM 697 C C . ASN A 1 105 ? 1.390 29.857 27.534 1.00 7.91 102 ASN A C 1
ATOM 698 O O . ASN A 1 105 ? 1.429 30.173 26.369 1.00 8.34 102 ASN A O 1
ATO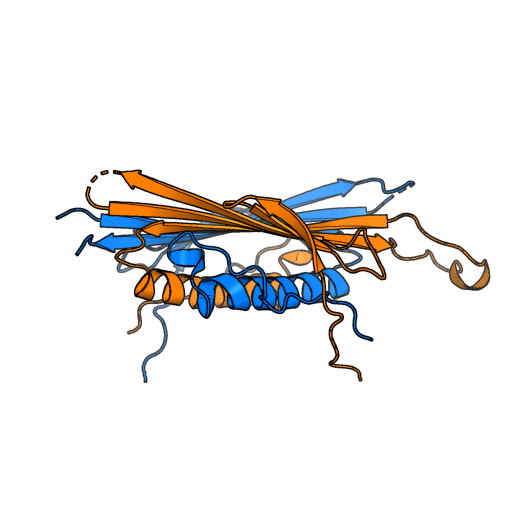M 703 N N . VAL A 1 106 ? 0.597 30.450 28.426 1.00 7.65 103 VAL A N 1
ATOM 704 C CA . VAL A 1 106 ? -0.101 31.665 28.104 1.00 7.65 103 VAL A CA 1
ATOM 705 C C . VAL A 1 106 ? 0.836 32.812 27.663 1.00 8.18 103 VAL A C 1
ATOM 706 O O . VAL A 1 106 ? 0.565 33.532 26.666 1.00 7.67 103 VAL A O 1
ATOM 710 N N . ASP A 1 107 ? 1.958 33.008 28.382 1.00 8.51 104 ASP A N 1
ATOM 711 C CA . ASP A 1 107 ? 2.947 34.006 27.968 1.00 8.37 104 ASP A CA 1
ATOM 712 C C . ASP A 1 107 ? 3.395 33.803 26.544 1.00 8.06 104 ASP A C 1
ATOM 713 O O . ASP A 1 107 ? 3.524 34.766 25.787 1.00 8.20 104 ASP A O 1
ATOM 718 N N . THR A 1 108 ? 3.717 32.556 26.216 1.00 8.01 105 THR A N 1
ATOM 719 C CA . THR A 1 108 ? 4.194 32.218 24.843 1.00 7.69 105 THR A CA 1
ATOM 720 C C . THR A 1 108 ? 3.260 32.728 23.774 1.00 8.07 105 THR A C 1
ATOM 721 O O . THR A 1 108 ? 3.711 33.358 22.822 1.00 8.91 105 THR A O 1
ATOM 725 N N . L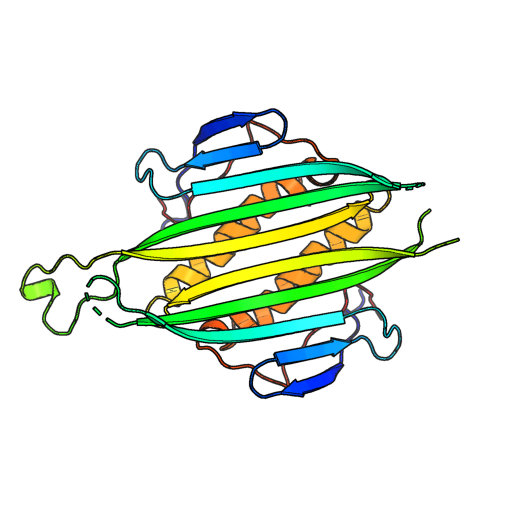EU A 1 109 ? 1.954 32.522 23.933 1.00 7.72 106 LEU A N 1
ATOM 726 C CA . LEU A 1 109 ? 1.005 32.911 22.938 1.00 7.96 106 LEU A CA 1
ATOM 727 C C . LEU A 1 109 ? 0.587 34.395 22.996 1.00 7.98 106 LEU A C 1
ATOM 728 O O . LEU A 1 109 ? 0.525 35.063 21.972 1.00 8.46 106 LEU A O 1
ATOM 733 N N . PHE A 1 110 ? 0.226 34.856 24.181 1.00 7.58 107 PHE A N 1
ATOM 734 C CA . PHE A 1 110 ? -0.355 36.178 24.377 1.00 8.12 107 PHE A CA 1
ATOM 735 C C . PHE A 1 110 ? 0.637 37.286 24.763 1.00 8.96 107 PHE A C 1
ATOM 736 O O . PHE A 1 110 ? 0.540 38.432 24.299 1.00 7.88 107 PHE A O 1
ATOM 744 N N . ALA A 1 111 ? 1.525 36.975 25.699 1.00 10.60 108 ALA A N 1
ATOM 745 C CA . ALA A 1 111 ? 2.506 37.991 26.147 1.00 12.40 108 ALA A CA 1
ATOM 746 C C . ALA A 1 111 ? 3.525 38.282 25.059 1.00 13.86 108 ALA A C 1
ATOM 747 O O . ALA A 1 111 ? 3.778 39.467 24.740 1.00 13.94 108 ALA A O 1
ATOM 749 N N . SER A 1 112 ? 4.099 37.250 24.469 1.00 15.87 109 SER A N 1
ATOM 750 C CA . SER A 1 112 ? 5.086 37.474 23.408 1.00 17.24 109 SER A CA 1
ATOM 751 C C . SER A 1 112 ? 4.704 37.025 22.027 1.00 17.07 109 SER A C 1
ATOM 752 O O . SER A 1 112 ? 5.496 37.215 21.137 1.00 19.39 109 SER A O 1
ATOM 755 N N . GLY A 1 113 ? 3.529 36.425 21.853 1.00 14.88 110 GLY A N 1
ATOM 756 C CA . GLY A 1 113 ? 2.957 36.148 20.511 1.00 14.20 110 GLY A CA 1
ATOM 757 C C . GLY A 1 113 ? 1.870 37.126 20.137 1.00 13.70 110 GLY A C 1
ATOM 758 O O . GLY A 1 113 ? 1.747 38.189 20.741 1.00 14.50 110 GLY A O 1
ATOM 759 N N . ASN A 1 114 ? 1.002 36.700 19.220 1.00 13.02 111 ASN A N 1
ATOM 760 C CA . ASN A 1 114 ? -0.027 37.503 18.625 1.00 12.65 111 ASN A CA 1
ATOM 761 C C . ASN A 1 114 ? -1.426 37.109 18.993 1.00 11.19 111 ASN A C 1
ATOM 762 O O . ASN A 1 114 ? -2.378 37.579 18.376 1.00 9.87 111 ASN A O 1
ATOM 767 N N . ALA A 1 115 ? -1.579 36.307 20.053 1.00 10.98 112 ALA A N 1
ATOM 768 C CA . ALA A 1 115 ? -2.896 35.814 20.410 1.00 10.63 112 ALA A CA 1
ATOM 769 C C . ALA A 1 115 ? -3.811 36.924 20.888 1.00 10.47 112 ALA A C 1
ATOM 770 O O . ALA A 1 115 ? -5.029 36.845 20.700 1.00 10.20 112 ALA A O 1
ATOM 772 N N . GLY A 1 116 ? -3.246 37.980 21.478 1.00 10.81 113 GLY A N 1
ATOM 773 C CA . GLY A 1 116 ? -4.049 39.131 21.836 1.00 10.90 113 GLY A CA 1
ATOM 774 C C . GLY A 1 116 ? -4.642 39.863 20.623 1.00 10.88 113 GLY A C 1
ATOM 775 O O . GLY A 1 116 ? -5.572 40.656 20.760 1.00 10.27 113 GLY A O 1
ATOM 776 N N . LEU A 1 117 ? -4.098 39.631 19.437 1.00 11.39 114 LEU A N 1
ATOM 777 C CA . LEU A 1 117 ? -4.719 40.134 18.188 1.00 11.40 114 LEU A CA 1
ATOM 778 C C . LEU A 1 117 ? -5.753 39.164 17.570 1.00 11.98 114 LEU A C 1
ATOM 779 O O . LEU A 1 117 ? -6.406 39.508 16.579 1.00 11.57 114 LEU A O 1
ATOM 784 N N . GLY A 1 118 ? -5.919 37.979 18.181 1.00 10.94 115 GLY A N 1
ATOM 785 C CA . GLY A 1 118 ? -6.822 36.954 17.654 1.00 10.29 115 GLY A CA 1
ATOM 786 C C . GLY A 1 118 ? -6.187 35.901 16.786 1.00 9.67 115 GLY A C 1
ATOM 787 O O . GLY A 1 118 ? -6.899 35.144 16.162 1.00 10.15 115 GLY A O 1
ATOM 788 N N . PHE A 1 119 ? -4.855 35.779 16.814 1.00 10.13 116 PHE A N 1
ATOM 789 C CA . PHE A 1 119 ? -4.186 34.861 15.899 1.00 10.27 116 PHE A CA 1
ATOM 790 C C . PHE A 1 119 ? -3.273 33.912 16.658 1.00 10.32 116 PHE A C 1
ATOM 791 O O . PHE A 1 119 ? -2.455 34.337 17.493 1.00 9.72 116 PHE A O 1
ATOM 799 N N . LEU A 1 120 ? -3.433 32.619 16.350 1.00 10.27 117 LEU A N 1
ATOM 800 C CA . LEU A 1 120 ? -2.572 31.558 16.931 1.00 10.68 117 LEU A CA 1
ATOM 801 C C . LEU A 1 120 ? -1.361 31.212 16.096 1.00 10.94 117 LEU A C 1
ATOM 802 O O . LEU A 1 120 ? -1.435 31.209 14.847 1.00 12.05 117 LEU A O 1
ATOM 807 N N . ASP A 1 121 ? -0.260 30.946 16.792 1.00 11.00 118 ASP A N 1
ATOM 808 C CA . ASP A 1 121 ? 0.983 30.493 16.187 1.00 11.31 118 ASP A CA 1
ATOM 809 C C . ASP A 1 121 ? 1.027 28.973 16.370 1.00 11.95 118 ASP A C 1
ATOM 810 O O . ASP A 1 121 ? 1.308 28.463 17.465 1.00 9.96 118 ASP A O 1
ATOM 815 N N . PRO A 1 122 ? 0.818 28.230 15.285 1.00 11.48 119 PRO A N 1
ATOM 816 C CA . PRO A 1 122 ? 0.920 26.767 15.386 1.00 11.57 119 PRO A CA 1
ATOM 817 C C . PRO A 1 122 ? 2.300 26.177 15.764 1.00 12.10 119 PRO A C 1
ATOM 818 O O . PRO A 1 122 ? 2.348 25.040 16.181 1.00 13.09 119 PRO A O 1
ATOM 822 N N . THR A 1 123 ? 3.367 26.961 15.679 1.00 12.85 120 THR A N 1
ATOM 823 C CA . THR A 1 123 ? 4.709 26.504 15.988 1.00 13.45 120 THR A CA 1
ATOM 824 C C . THR A 1 123 ? 5.173 26.945 17.393 1.00 13.52 120 THR A C 1
ATOM 825 O O . THR A 1 123 ? 6.336 26.805 17.688 1.00 12.66 120 THR A O 1
ATOM 829 N N . ALA A 1 124 ? 4.262 27.480 18.222 1.00 14.03 121 ALA A N 1
ATOM 830 C CA . ALA A 1 124 ? 4.614 27.938 19.568 1.00 13.64 121 ALA A CA 1
ATOM 831 C C . ALA A 1 124 ? 5.156 26.785 20.413 1.00 12.89 121 ALA A C 1
ATOM 832 O O . ALA A 1 124 ? 4.663 25.662 20.349 1.00 11.50 121 ALA A O 1
ATOM 834 N N . ALA A 1 125 ? 6.180 27.073 21.217 1.00 11.56 122 ALA A N 1
ATOM 835 C CA . ALA A 1 125 ? 6.800 26.024 22.048 1.00 11.46 122 ALA A CA 1
ATOM 836 C C . ALA A 1 125 ? 5.979 25.993 23.314 1.00 11.33 122 ALA A C 1
ATOM 837 O O . ALA A 1 125 ? 6.179 26.801 24.216 1.00 11.32 122 ALA A O 1
ATOM 839 N N . ILE A 1 126 ? 5.035 25.087 23.331 1.00 10.72 123 ILE A N 1
ATOM 840 C CA . ILE A 1 126 ? 4.174 24.826 24.482 1.00 10.45 123 ILE A CA 1
ATOM 841 C C . ILE A 1 126 ? 4.792 23.654 25.218 1.00 9.64 123 ILE A C 1
ATOM 842 O O . ILE A 1 126 ? 5.249 22.686 24.550 1.00 9.38 123 ILE A O 1
ATOM 847 N N . VAL A 1 127 ? 4.836 23.740 26.549 1.00 9.09 124 VAL A N 1
ATOM 848 C CA . VAL A 1 127 ? 5.4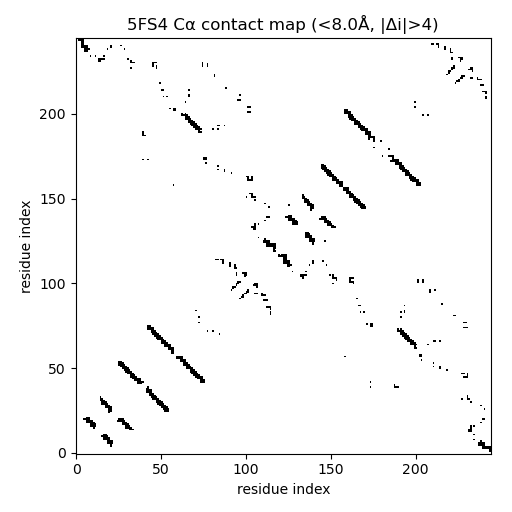85 22.717 27.391 1.00 10.14 124 VAL A CA 1
ATOM 849 C C . VAL A 1 127 ? 4.591 22.141 28.474 1.00 10.54 124 VAL A C 1
ATOM 850 O O . VAL A 1 127 ? 3.661 22.794 28.881 1.00 11.63 124 VAL A O 1
ATOM 854 N N . SER A 1 128 ? 4.882 20.906 28.937 1.00 10.25 125 SER A N 1
ATOM 855 C CA . SER A 1 128 ? 4.203 20.310 30.087 1.00 9.54 125 SER A CA 1
ATOM 856 C C . SER A 1 128 ? 4.875 20.802 31.355 1.00 10.04 125 SER A C 1
ATOM 857 O O . SER A 1 128 ? 6.056 21.211 31.316 1.00 9.96 125 SER A O 1
ATOM 860 N N . SER A 1 129 ? 4.202 20.652 32.504 1.00 10.65 126 SER A N 1
ATOM 861 C CA . SER A 1 129 ? 4.880 20.771 33.816 1.00 11.33 126 SER A CA 1
ATOM 862 C C . SER A 1 129 ? 5.908 19.639 34.065 1.00 12.05 126 SER A C 1
ATOM 863 O O . SER A 1 129 ? 6.889 19.859 34.739 1.00 12.00 126 SER A O 1
ATOM 866 N N . ASP A 1 130 ? 5.708 18.486 33.448 1.00 11.72 127 ASP A N 1
ATOM 867 C CA . ASP A 1 130 ? 6.651 17.399 33.523 1.00 12.28 127 ASP A CA 1
ATOM 868 C C . ASP A 1 130 ? 7.956 17.763 32.791 1.00 12.90 127 ASP A C 1
ATOM 869 O O . ASP A 1 130 ? 7.954 18.489 31.778 1.00 13.06 127 ASP A O 1
ATOM 874 N N . THR A 1 131 ? 9.062 17.217 33.268 1.00 12.91 128 THR A N 1
ATOM 875 C CA . THR A 1 131 ? 10.364 17.379 32.594 1.00 13.90 128 THR A CA 1
ATOM 876 C C . THR A 1 131 ? 10.929 16.056 32.046 1.00 16.13 128 THR A C 1
ATOM 877 O O . THR A 1 131 ? 10.465 14.981 32.409 1.00 16.43 128 THR A O 1
ATOM 881 N N . THR A 1 132 ? 11.950 16.135 31.198 1.00 18.64 129 THR A N 1
ATOM 882 C CA . THR A 1 132 ? 12.417 14.919 30.433 1.00 20.90 129 THR A CA 1
ATOM 883 C C . THR A 1 132 ? 13.179 13.929 31.296 1.00 22.01 129 THR A C 1
ATOM 884 O O . THR A 1 132 ? 13.639 14.277 32.388 1.00 22.09 129 THR A O 1
ATOM 888 N N . GLY B 1 1 ? 18.136 19.926 39.787 1.00 10.90 -2 GLY B N 1
ATOM 889 C CA . GLY B 1 1 ? 17.185 19.087 39.064 1.00 10.79 -2 GLY B CA 1
ATOM 890 C C . GLY B 1 1 ? 16.854 19.641 37.714 1.00 11.22 -2 GLY B C 1
ATOM 891 O O . GLY B 1 1 ? 17.310 20.763 37.335 1.00 11.09 -2 GLY B O 1
ATOM 892 N N . SER B 1 2 ? 16.029 18.858 37.003 1.00 11.40 -1 SER B N 1
ATOM 893 C CA . SER B 1 2 ? 15.665 19.141 35.591 1.00 11.61 -1 SER B CA 1
ATOM 894 C C . SER B 1 2 ? 14.849 20.456 35.405 1.00 12.22 -1 SER B C 1
ATOM 895 O O . SER B 1 2 ? 14.020 20.785 36.237 1.00 12.09 -1 SER B O 1
ATOM 898 N N . MET B 1 3 ? 15.216 21.235 34.381 1.00 14.04 0 MET B N 1
ATOM 899 C CA . MET B 1 3 ? 14.421 22.359 33.881 1.00 14.85 0 MET B CA 1
ATOM 900 C C . MET B 1 3 ? 13.964 22.065 32.468 1.00 15.13 0 MET B C 1
ATOM 901 O O . MET B 1 3 ? 13.458 22.954 31.817 1.00 16.61 0 MET B O 1
ATOM 906 N N . ALA B 1 4 ? 14.092 20.818 32.006 1.00 15.08 1 ALA B N 1
ATOM 907 C CA . ALA B 1 4 ? 13.741 20.453 30.626 1.00 14.53 1 ALA B CA 1
ATOM 908 C C . ALA B 1 4 ? 12.293 20.028 30.543 1.00 14.05 1 ALA B C 1
ATOM 909 O O . ALA B 1 4 ? 11.985 18.824 30.492 1.00 13.54 1 ALA B O 1
ATOM 911 N N . ASN B 1 5 ? 11.416 21.042 30.470 1.00 12.41 2 ASN B N 1
ATOM 912 C CA . ASN B 1 5 ? 9.987 20.800 30.386 1.00 11.84 2 ASN B CA 1
ATOM 913 C C . ASN B 1 5 ? 9.709 20.100 29.099 1.00 11.54 2 ASN B C 1
ATOM 914 O O . 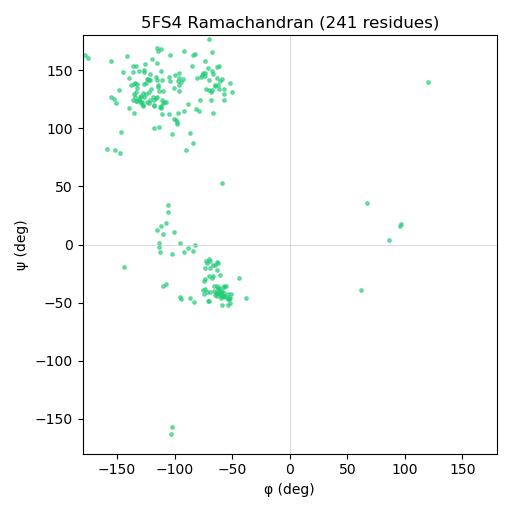ASN B 1 5 ? 10.316 20.483 28.075 1.00 10.55 2 ASN B O 1
ATOM 919 N N . LYS B 1 6 ? 8.839 19.090 29.153 1.00 11.50 3 LYS B N 1
ATOM 920 C CA . LYS B 1 6 ? 8.517 18.289 27.965 1.00 12.57 3 LYS B CA 1
ATOM 921 C C . LYS B 1 6 ? 7.704 19.059 26.943 1.00 13.26 3 LYS B C 1
ATOM 922 O O . LYS B 1 6 ? 6.726 19.724 27.332 1.00 11.94 3 LYS B O 1
ATOM 928 N N . PRO B 1 7 ? 8.105 18.991 25.657 1.00 13.06 4 PRO B N 1
ATOM 929 C CA . PRO B 1 7 ? 7.370 19.704 24.628 1.00 13.59 4 PRO B CA 1
ATOM 930 C C . PRO B 1 7 ? 6.035 19.012 24.328 1.00 11.96 4 PRO B C 1
ATOM 931 O O . PRO B 1 7 ? 5.925 17.789 24.390 1.00 11.59 4 PRO B O 1
ATOM 935 N N . MET B 1 8 ? 5.026 19.813 23.963 1.00 11.54 5 MET B N 1
ATOM 936 C CA . MET B 1 8 ? 3.689 19.341 23.689 1.00 12.19 5 MET B CA 1
ATOM 937 C C . MET B 1 8 ? 3.433 19.625 22.227 1.00 13.21 5 MET B C 1
ATOM 938 O O . MET B 1 8 ? 4.009 20.558 21.714 1.00 15.85 5 MET B O 1
ATOM 943 N N . GLN B 1 9 ? 2.704 18.757 21.538 1.00 14.18 6 GLN B N 1
ATOM 944 C CA . GLN B 1 9 ? 2.414 18.883 20.087 1.00 15.58 6 GLN B CA 1
ATOM 945 C C . GLN B 1 9 ? 0.919 19.211 19.817 1.00 16.22 6 GLN B C 1
ATOM 946 O O . GLN B 1 9 ? 0.045 18.690 20.527 1.00 13.27 6 GLN B O 1
ATOM 952 N N . PRO B 1 10 ? 0.632 20.097 18.805 1.00 16.32 7 PRO B N 1
ATOM 953 C CA . PRO B 1 10 ? -0.757 20.310 18.419 1.00 18.72 7 PRO B CA 1
ATOM 954 C C . PRO B 1 10 ? -1.347 18.946 18.028 1.00 23.39 7 PRO B C 1
ATOM 955 O O . PRO B 1 10 ? -0.674 18.209 17.316 1.00 25.08 7 PRO B O 1
ATOM 959 N N . ILE B 1 11 ? -2.514 18.539 18.565 1.00 27.44 8 ILE B N 1
ATOM 960 C CA . ILE B 1 11 ? -3.195 17.263 18.148 1.00 28.67 8 ILE B CA 1
ATOM 961 C C . ILE B 1 11 ? -4.474 17.547 17.368 1.00 29.39 8 ILE B C 1
ATOM 962 O O . ILE B 1 11 ? -4.843 16.796 16.463 1.00 27.40 8 ILE B O 1
ATOM 967 N N . THR B 1 12 ? -5.173 18.604 17.744 1.00 27.59 9 THR B N 1
ATOM 968 C CA . THR B 1 12 ? -6.300 19.115 16.950 1.00 30.30 9 THR B CA 1
ATOM 969 C C . THR B 1 12 ? -6.011 20.614 16.701 1.00 29.57 9 THR B C 1
ATOM 970 O O . THR B 1 12 ? -5.342 21.274 17.506 1.00 22.41 9 THR B O 1
ATOM 974 N N . SER B 1 13 ? -6.507 21.106 15.572 1.00 30.05 10 SER B N 1
ATOM 975 C CA . SER B 1 13 ? -6.191 22.409 15.088 1.00 32.56 10 SER B CA 1
ATOM 976 C C . SER B 1 13 ? -7.462 22.921 14.412 1.00 35.86 10 SER B C 1
ATOM 977 O O . SER B 1 13 ? -8.271 22.125 13.930 1.00 36.85 10 SER B O 1
ATOM 980 N N . THR B 1 14 ? -7.668 24.235 14.451 1.00 34.60 11 THR B N 1
ATOM 981 C CA . THR B 1 14 ? -8.710 24.953 13.664 1.00 34.32 11 THR B CA 1
ATOM 982 C C . THR B 1 14 ? -8.074 26.347 13.594 1.00 30.96 11 THR B C 1
ATOM 983 O O . THR B 1 14 ? -7.214 26.633 14.460 1.00 33.68 11 THR B O 1
ATOM 987 N N . ALA B 1 15 ? -8.425 27.210 12.633 1.00 25.68 12 ALA B N 1
ATOM 988 C CA . ALA B 1 15 ? -8.021 28.671 12.726 1.00 26.19 12 ALA B CA 1
ATOM 989 C C . ALA B 1 15 ? -8.191 29.366 14.115 1.00 27.51 12 ALA B C 1
ATOM 990 O O . ALA B 1 15 ? -7.515 30.373 14.425 1.00 29.17 12 ALA B O 1
ATOM 992 N N . ASN B 1 16 ? -9.156 28.907 14.909 1.00 25.81 13 ASN B N 1
ATOM 993 C CA . ASN B 1 16 ? -9.450 29.600 16.132 1.00 24.75 13 ASN B CA 1
ATOM 994 C C . ASN B 1 16 ? -9.118 28.842 17.356 1.00 19.47 13 ASN B C 1
ATOM 995 O O . ASN B 1 16 ? -9.147 29.421 18.401 1.00 18.63 13 ASN B O 1
ATOM 1000 N N . LYS B 1 17 ? -8.725 27.582 17.220 1.00 17.15 14 LYS B N 1
ATOM 1001 C CA . LYS B 1 17 ? -8.472 26.713 18.381 1.00 14.90 14 LYS B CA 1
ATOM 1002 C C . LYS B 1 17 ? -7.425 25.649 18.086 1.00 13.03 14 LYS B C 1
ATOM 1003 O O . LYS B 1 17 ? -7.585 24.845 17.136 1.00 11.08 14 LYS B O 1
ATOM 1009 N N . ILE B 1 18 ? -6.354 25.669 18.883 1.00 12.31 15 ILE B N 1
ATOM 1010 C CA . ILE B 1 18 ? -5.389 24.570 18.899 1.00 10.98 15 ILE B CA 1
ATOM 1011 C C . ILE B 1 18 ? -5.393 23.863 20.254 1.00 10.44 15 ILE B C 1
ATOM 1012 O O . ILE B 1 18 ? -5.413 24.498 21.310 1.00 9.02 15 ILE B O 1
ATOM 1017 N N . VAL B 1 19 ? -5.348 22.534 20.196 1.00 10.30 16 VAL B N 1
ATOM 1018 C CA . VAL B 1 19 ? -5.075 21.711 21.426 1.00 10.06 16 VAL B CA 1
ATOM 1019 C C . VAL B 1 19 ? -3.702 21.036 21.323 1.00 9.88 16 VAL B C 1
ATOM 1020 O O . VAL B 1 19 ? -3.469 20.227 20.387 1.00 10.10 16 VAL B O 1
ATOM 1024 N N . TRP B 1 20 ? -2.852 21.265 22.315 1.00 9.78 17 TRP B N 1
ATOM 1025 C CA . TRP B 1 20 ? -1.516 20.677 22.379 1.00 9.12 17 TRP B CA 1
ATOM 1026 C C . TRP B 1 20 ? -1.609 19.565 23.435 1.00 9.68 17 TRP B C 1
ATOM 1027 O O . TRP B 1 20 ? -2.362 19.681 24.422 1.00 8.77 17 TRP B O 1
ATOM 1038 N N . SER B 1 21 ? -0.885 18.466 23.218 1.00 9.59 18 SER B N 1
ATOM 1039 C CA . SER B 1 21 ? -0.820 17.443 24.252 1.00 10.71 18 SER B CA 1
ATOM 1040 C C . SER B 1 21 ? 0.589 16.847 24.325 1.00 10.75 18 SER B C 1
ATOM 1041 O O . SER B 1 21 ? 1.394 16.952 23.424 1.00 10.22 18 SER B O 1
ATOM 1044 N N . ASP B 1 22 ? 0.868 16.201 25.409 1.00 11.11 19 ASP B N 1
ATOM 1045 C CA . ASP B 1 22 ? 2.213 15.695 25.644 1.00 11.06 19 ASP B CA 1
ATOM 1046 C C . ASP B 1 22 ? 2.265 14.324 25.028 1.00 11.68 19 ASP B C 1
ATOM 1047 O O . ASP B 1 22 ? 1.451 13.471 25.403 1.00 12.15 19 ASP B O 1
ATOM 1052 N N . PRO B 1 23 ? 3.171 14.103 24.061 1.00 11.50 20 PRO B N 1
ATOM 1053 C CA . PRO B 1 23 ? 3.036 12.773 23.409 1.00 12.01 20 PRO B CA 1
ATOM 1054 C C . PRO B 1 23 ? 3.391 11.586 24.238 1.00 13.10 20 PRO B C 1
ATOM 1055 O O . PRO B 1 23 ? 3.030 10.467 23.866 1.00 12.73 20 PRO B O 1
ATOM 1059 N N . THR B 1 24 ? 4.051 11.831 25.346 1.00 13.20 21 THR B N 1
ATOM 1060 C CA . THR B 1 24 ? 4.354 10.807 26.296 1.00 13.42 21 THR B CA 1
ATOM 1061 C C . THR B 1 24 ? 3.291 10.695 27.364 1.00 13.80 21 THR B C 1
ATOM 1062 O O . THR B 1 24 ? 3.437 9.829 28.207 1.00 14.55 21 THR B O 1
ATOM 1066 N N . ARG B 1 25 ? 2.287 11.605 27.406 1.00 12.89 22 ARG B N 1
ATOM 1067 C CA . ARG B 1 25 ? 1.238 11.546 28.436 1.00 12.66 22 ARG B CA 1
ATOM 1068 C C . ARG B 1 25 ? 0.065 12.336 27.876 1.00 12.70 22 ARG B C 1
ATOM 1069 O O . ARG B 1 25 ? -0.123 13.578 28.131 1.00 12.01 22 ARG B O 1
ATOM 1077 N N . LEU B 1 26 ? -0.674 11.612 27.039 1.00 12.78 23 LEU B N 1
ATOM 1078 C CA . LEU B 1 26 ? -1.639 12.256 26.139 1.00 12.32 23 LEU B CA 1
ATOM 1079 C C . LEU B 1 26 ? -2.742 12.963 26.876 1.00 11.64 23 LEU B C 1
ATOM 1080 O O . LEU B 1 26 ? -3.326 13.896 26.324 1.00 11.76 23 LEU B O 1
ATOM 1085 N N . SER B 1 27 ? -2.997 12.581 28.134 1.00 10.55 24 SER B N 1
ATOM 1086 C CA . SER B 1 27 ? -3.991 13.272 28.979 1.00 9.58 24 SER B CA 1
ATOM 1087 C C . SER B 1 27 ? -3.555 14.672 29.478 1.00 8.84 24 SER B C 1
ATOM 1088 O O . SER B 1 27 ? -4.372 15.406 29.997 1.00 8.63 24 SER B O 1
ATOM 1091 N N . THR B 1 28 ? -2.272 15.013 29.362 1.00 7.92 25 THR B N 1
ATOM 1092 C CA . THR B 1 28 ? -1.806 16.399 29.593 1.00 7.77 25 THR B CA 1
ATOM 1093 C C . THR B 1 28 ? -2.096 17.290 28.368 1.00 7.24 25 THR B C 1
ATOM 1094 O O . THR B 1 28 ? -1.586 17.037 27.250 1.00 7.23 25 THR B O 1
ATOM 1098 N N . THR B 1 29 ? -2.968 18.291 28.548 1.00 6.67 26 THR B N 1
ATOM 1099 C CA . THR B 1 29 ? -3.367 19.112 27.394 1.00 6.52 26 THR B CA 1
ATOM 1100 C C . THR B 1 29 ? -3.244 20.581 27.759 1.00 6.55 26 THR B C 1
ATOM 1101 O O . THR B 1 29 ? -3.325 20.942 28.920 1.00 6.72 26 THR B O 1
ATOM 1105 N N . PHE B 1 30 ? -2.954 21.391 26.756 1.00 6.56 27 PHE B N 1
ATOM 1106 C CA . PHE B 1 30 ? -3.048 22.843 26.851 1.00 6.61 27 PHE B CA 1
ATOM 1107 C C . PHE B 1 30 ? -3.780 23.279 25.598 1.00 7.15 27 PHE B C 1
ATOM 1108 O O . PHE B 1 30 ? -3.287 23.009 24.499 1.00 7.17 27 PHE B O 1
ATOM 1116 N N . SER B 1 31 ? -4.897 24.001 25.750 1.00 7.07 28 SER B N 1
ATOM 1117 C CA . SER B 1 31 ? -5.633 24.456 24.578 1.00 7.59 28 SER B CA 1
ATOM 1118 C C . SER B 1 31 ? -5.765 25.967 24.553 1.00 7.21 28 SER B C 1
ATOM 1119 O O . SER B 1 31 ? -5.880 26.604 25.578 1.00 6.99 28 SER B O 1
ATOM 1122 N N . ALA B 1 32 ? -5.762 26.549 23.357 1.00 7.52 29 ALA B N 1
ATOM 1123 C CA . ALA B 1 32 ? -5.916 28.012 23.190 1.00 7.28 29 ALA B CA 1
ATOM 1124 C C . ALA B 1 32 ? -7.045 28.238 22.160 1.00 8.30 29 ALA B C 1
ATOM 1125 O O . ALA B 1 32 ? -6.993 27.696 21.048 1.00 8.09 29 ALA B O 1
ATOM 1127 N N . SER B 1 33 ? -8.074 28.976 22.548 1.00 8.55 30 SER B N 1
ATOM 1128 C CA . SER B 1 33 ? -9.236 29.175 21.689 1.00 10.37 30 SER B CA 1
ATOM 1129 C C . SER B 1 33 ? -9.469 30.682 21.641 1.00 9.83 30 SER B C 1
ATOM 1130 O O . SER B 1 33 ? -9.654 31.299 22.688 1.00 9.46 30 SER B O 1
ATOM 1133 N N . LEU B 1 34 ? -9.458 31.278 20.465 1.00 9.96 31 LEU B N 1
ATOM 1134 C CA . LEU B 1 34 ? -9.533 32.749 20.366 1.00 10.14 31 LEU B CA 1
ATOM 1135 C C . LEU B 1 34 ? -10.742 33.233 19.535 1.00 11.75 31 LEU B C 1
ATOM 1136 O O . LEU B 1 34 ? -11.011 32.688 18.469 1.00 11.16 31 LEU B O 1
ATOM 1141 N N . LEU B 1 35 ? -11.388 34.323 19.953 1.00 12.98 32 LEU B N 1
ATOM 1142 C CA . LEU B 1 35 ? -12.497 34.853 19.182 1.00 15.15 32 LEU B CA 1
ATOM 1143 C C . LEU B 1 35 ? -12.230 36.333 19.015 1.00 16.15 32 LEU B C 1
ATOM 1144 O O . LEU B 1 35 ? -12.085 37.013 19.993 1.00 16.74 32 LEU B O 1
ATOM 1149 N N . ARG B 1 36 ? -12.191 36.812 17.770 1.00 15.68 33 ARG B N 1
ATOM 1150 C CA . ARG B 1 36 ? -12.075 38.225 17.467 1.00 16.59 33 ARG B CA 1
ATOM 1151 C C . ARG B 1 36 ? -13.445 38.760 17.026 1.00 18.85 33 ARG B C 1
ATOM 1152 O O . ARG B 1 36 ? -14.202 38.082 16.287 1.00 17.91 33 ARG B O 1
ATOM 1160 N N . GLN B 1 37 ? -13.779 39.972 17.452 1.00 20.41 34 GLN B N 1
ATOM 1161 C CA . GLN B 1 37 ? -15.099 40.523 17.156 1.00 23.29 34 GLN B CA 1
ATOM 1162 C C . GLN B 1 37 ? -15.092 42.040 17.106 1.00 22.71 34 GLN B C 1
ATOM 1163 O O . GLN B 1 37 ? -14.660 42.658 18.057 1.00 22.67 34 GLN B O 1
ATOM 1169 N N . ARG B 1 38 ? -15.557 42.621 15.999 1.00 22.92 35 ARG B N 1
ATOM 1170 C CA . ARG B 1 38 ? -15.835 44.062 15.891 1.00 27.07 35 ARG B CA 1
ATOM 1171 C C . ARG B 1 38 ? -17.043 44.383 16.788 1.00 26.78 35 ARG B C 1
ATOM 1172 O O . ARG B 1 38 ? -18.008 43.634 16.777 1.00 24.70 35 ARG B O 1
ATOM 1180 N N . VAL B 1 39 ? -16.968 45.423 17.634 1.00 27.04 36 VAL B N 1
ATOM 1181 C CA . VAL B 1 39 ? -18.051 45.692 18.618 1.00 27.54 36 VAL B CA 1
ATOM 1182 C C . VAL B 1 39 ? -18.299 47.186 18.841 1.00 28.62 36 VAL B C 1
ATOM 1183 O O . VAL B 1 39 ? -17.531 48.021 18.360 1.00 29.04 36 VAL B O 1
ATOM 1187 N N . GLU B 1 45 ? -15.761 52.245 18.161 1.00 31.01 42 GLU B N 1
ATOM 1188 C CA . GLU B 1 45 ? -15.662 50.967 17.469 1.00 34.98 42 GLU B CA 1
ATOM 1189 C C . GLU B 1 45 ? -14.317 50.232 17.670 1.00 33.20 42 GLU B C 1
ATOM 1190 O O . GLU B 1 45 ? -13.266 50.679 17.178 1.00 35.49 42 GLU B O 1
ATOM 1196 N N . LEU B 1 46 ? -14.367 49.092 18.375 1.00 28.28 43 LEU B N 1
ATOM 1197 C CA . LEU B 1 46 ? -13.179 48.304 18.736 1.00 21.76 43 LEU B CA 1
ATOM 1198 C C . LEU B 1 46 ? -13.258 46.904 18.138 1.00 20.28 43 LEU B C 1
ATOM 1199 O O . LEU B 1 46 ? -14.349 46.428 17.825 1.00 19.29 43 LEU B O 1
ATOM 1204 N N . ASN B 1 47 ? -12.099 46.256 18.021 1.00 18.54 44 ASN B N 1
ATOM 1205 C CA . ASN B 1 47 ? -12.005 44.826 17.685 1.00 17.47 44 ASN B CA 1
ATOM 1206 C C . ASN B 1 47 ? -11.712 43.956 18.918 1.00 16.42 44 ASN B C 1
ATOM 1207 O O . ASN B 1 47 ? -10.549 43.788 19.322 1.00 16.09 44 ASN B O 1
ATOM 1212 N N . ASN B 1 48 ? -12.741 43.407 19.534 1.00 15.54 45 ASN B N 1
ATOM 1213 C CA . ASN B 1 48 ? -12.530 42.719 20.808 1.00 14.33 45 ASN B CA 1
ATOM 1214 C C . ASN B 1 48 ? -11.907 41.347 20.552 1.00 13.95 45 ASN B C 1
ATOM 1215 O O . ASN B 1 48 ? -12.242 40.651 19.544 1.00 13.24 45 ASN B O 1
ATOM 1220 N N . VAL B 1 49 ? -11.020 40.937 21.447 1.00 11.77 46 VAL B N 1
ATOM 1221 C CA . VAL B 1 49 ? -10.504 39.603 21.365 1.00 10.72 46 VAL B CA 1
ATOM 1222 C C . VAL B 1 49 ? -10.748 38.941 22.700 1.00 10.72 46 VAL B C 1
ATOM 1223 O O . VAL B 1 49 ? -10.401 39.500 23.729 1.00 10.41 46 VAL B O 1
ATOM 1227 N N . SER B 1 50 ? -11.331 37.743 22.696 1.00 10.27 47 SER B N 1
ATOM 1228 C CA . SER B 1 50 ? -11.434 36.930 23.887 1.00 10.32 47 SER B CA 1
ATOM 1229 C C . SER B 1 50 ? -10.651 35.655 23.613 1.00 9.82 47 SER B C 1
ATOM 1230 O O . SER B 1 50 ? -10.929 34.909 22.593 1.00 10.16 47 SER B O 1
ATOM 1233 N N . GLY B 1 51 ? -9.621 35.439 24.426 1.00 8.85 48 GLY B N 1
ATOM 1234 C CA . GLY B 1 51 ? -8.817 34.228 24.355 1.00 8.64 48 GLY B CA 1
ATOM 1235 C C . GLY B 1 51 ? -8.960 33.368 25.573 1.00 8.75 48 GLY B C 1
ATOM 1236 O O . GLY B 1 51 ? -8.819 33.835 26.694 1.00 8.48 48 GLY B O 1
ATOM 1237 N N . GLN B 1 52 ? -9.176 32.077 25.354 1.00 9.59 49 GLN B N 1
ATOM 1238 C CA . GLN B 1 52 ? -9.446 31.135 26.464 1.00 9.80 49 GLN B CA 1
ATOM 1239 C C . GLN B 1 52 ? -8.329 30.155 26.424 1.00 8.95 49 GLN B C 1
ATOM 1240 O O . GLN B 1 52 ? -8.158 29.506 25.394 1.00 9.53 49 GLN B O 1
ATOM 1246 N N . TYR B 1 53 ? -7.624 30.017 27.538 1.00 7.74 50 TYR B N 1
ATOM 1247 C CA . TYR B 1 53 ? -6.415 29.170 27.651 1.00 7.23 50 TYR B CA 1
ATOM 1248 C C . TYR B 1 53 ? -6.667 28.161 28.754 1.00 6.85 50 TYR B C 1
ATOM 1249 O O . TYR B 1 53 ? -6.929 28.552 29.870 1.00 6.69 50 TYR B O 1
ATOM 1258 N N . VAL B 1 54 ? -6.588 26.869 28.462 1.00 6.74 51 VAL B N 1
ATOM 1259 C CA . VAL B 1 54 ? -6.966 25.804 29.422 1.00 7.06 51 VAL B CA 1
ATOM 1260 C C . VAL B 1 54 ? -5.856 24.733 29.565 1.00 6.93 51 VAL B C 1
ATOM 1261 O O . VAL B 1 54 ? -5.322 24.208 28.590 1.00 6.78 51 VAL B O 1
ATOM 1265 N N . SER B 1 55 ? -5.461 24.475 30.819 1.00 7.17 52 SER B N 1
ATOM 1266 C CA . SER B 1 55 ? -4.386 23.512 31.115 1.00 7.52 52 SER B CA 1
ATOM 1267 C C . SER B 1 55 ? -5.055 22.370 31.881 1.00 7.20 52 SER B C 1
ATOM 1268 O O . SER B 1 55 ? -5.876 22.628 32.741 1.00 7.03 52 SER B O 1
ATOM 1271 N N . VAL B 1 56 ? -4.721 21.115 31.524 1.00 6.72 53 VAL B N 1
ATOM 1272 C CA . VAL B 1 56 ? -5.282 19.935 32.135 1.00 6.46 53 VAL B CA 1
ATOM 1273 C C . VAL B 1 56 ? -4.187 18.925 32.426 1.00 6.34 53 VAL B C 1
ATOM 1274 O O . VAL B 1 56 ? -3.330 18.687 31.611 1.00 5.98 53 VAL B O 1
ATOM 1278 N N . TYR B 1 57 ? -4.200 18.457 33.672 1.00 6.68 54 TYR B N 1
ATOM 1279 C CA . TYR B 1 57 ? -3.327 17.329 34.086 1.00 7.98 54 TYR B CA 1
ATOM 1280 C C . TYR B 1 57 ? -4.135 16.348 34.897 1.00 9.10 54 TYR B C 1
ATOM 1281 O O . TYR B 1 57 ? -4.942 16.748 35.776 1.00 9.80 54 TYR B O 1
ATOM 1290 N N . LYS B 1 58 ? -3.889 15.067 34.628 1.00 9.90 55 LYS B N 1
ATOM 1291 C CA . LYS B 1 58 ? -4.439 13.967 35.377 1.00 10.96 55 LYS B CA 1
ATOM 1292 C C . LYS B 1 58 ? -3.430 13.504 36.383 1.00 9.91 55 LYS B C 1
ATOM 1293 O O . LYS B 1 58 ? -2.476 12.780 36.071 1.00 9.83 55 LYS B O 1
ATOM 1299 N N . ARG B 1 59 ? -3.691 13.894 37.625 1.00 9.84 56 ARG B N 1
ATOM 1300 C CA . ARG B 1 59 ? -2.742 13.742 38.696 1.00 10.38 56 ARG B CA 1
ATOM 1301 C C . ARG B 1 59 ? -3.171 12.682 39.696 1.00 9.89 56 ARG B C 1
ATOM 1302 O O . ARG B 1 59 ? -4.225 12.808 40.300 1.00 8.74 56 ARG B O 1
ATOM 1310 N N . PRO B 1 60 ? -2.329 11.639 39.910 1.00 11.20 57 PRO B N 1
ATOM 1311 C CA . PRO B 1 60 ? -2.601 10.621 40.918 1.00 11.05 57 PRO B CA 1
ATOM 1312 C C . PRO B 1 60 ? -2.930 11.249 42.274 1.00 11.08 57 PRO B C 1
ATOM 1313 O O . PRO B 1 60 ? -2.233 12.149 42.736 1.00 11.12 57 PRO B O 1
ATOM 1317 N N . ALA B 1 61 ? -4.012 10.789 42.877 1.00 11.62 58 ALA B N 1
ATOM 1318 C CA . ALA B 1 61 ? -4.257 11.138 44.249 1.00 11.92 58 ALA B CA 1
ATOM 1319 C C . ALA B 1 61 ? -3.098 10.603 45.097 1.00 13.11 58 ALA B C 1
ATOM 1320 O O . ALA B 1 61 ? -2.491 9.598 44.709 1.00 13.98 58 ALA B O 1
ATOM 1322 N N . PRO B 1 62 ? -2.799 11.224 46.270 1.00 13.10 59 PRO B N 1
ATOM 1323 C CA . PRO B 1 62 ? -1.735 10.706 47.135 1.00 14.37 59 PRO B CA 1
ATOM 1324 C C . PRO B 1 62 ? -2.044 9.300 47.668 1.00 14.07 59 PRO B C 1
ATOM 1325 O O . PRO B 1 62 ? -3.199 9.001 47.890 1.00 13.60 59 PRO B O 1
ATOM 1329 N N . LYS B 1 63 ? -1.031 8.445 47.788 1.00 15.89 60 LYS B N 1
ATOM 1330 C CA . LYS B 1 63 ? -1.200 7.065 48.298 1.00 18.54 60 LYS B CA 1
ATOM 1331 C C . LYS B 1 63 ? -1.427 7.131 49.769 1.00 19.87 60 LYS B C 1
ATOM 1332 O O . LYS B 1 63 ? -0.817 7.960 50.443 1.00 21.69 60 LYS B O 1
ATOM 1338 N N . PRO B 1 64 ? -2.260 6.244 50.313 1.00 23.01 61 PRO B N 1
ATOM 1339 C CA . PRO B 1 64 ? -2.336 6.276 51.790 1.00 23.61 61 PRO B CA 1
ATOM 1340 C C . PRO B 1 64 ? -1.040 5.743 52.460 1.00 22.75 61 PRO B C 1
ATOM 1341 O O . PRO B 1 64 ? -0.055 5.303 51.784 1.00 21.64 61 PRO B O 1
ATOM 1345 N N . GLU B 1 65 ? -1.054 5.812 53.788 1.00 23.52 62 GLU B N 1
ATOM 1346 C CA . GLU B 1 65 ? 0.011 5.260 54.592 1.00 23.37 62 GLU B CA 1
ATOM 1347 C C . GLU B 1 65 ? 0.156 3.763 54.269 1.00 20.82 62 GLU B C 1
ATOM 1348 O O . GLU B 1 65 ? -0.837 3.014 54.283 1.00 21.62 62 GLU B O 1
ATOM 1354 N N . GLY B 1 66 ? 1.364 3.359 53.889 1.00 20.28 63 GLY B N 1
ATOM 1355 C CA . GLY B 1 66 ? 1.660 1.953 53.636 1.00 20.80 63 GLY B CA 1
ATOM 1356 C C . GLY B 1 66 ? 1.333 1.527 52.211 1.00 19.90 63 GLY B C 1
ATOM 1357 O O . GLY B 1 66 ? 1.475 0.327 51.835 1.00 21.28 63 GLY B O 1
ATOM 1358 N N . GLY B 1 67 ? 0.906 2.506 51.405 1.00 19.70 64 GLY B N 1
ATOM 1359 C CA . GLY B 1 67 ? 0.536 2.272 50.020 1.00 19.77 64 GLY B CA 1
ATOM 1360 C C . GLY B 1 67 ? 1.669 1.919 49.080 1.00 19.27 64 GLY B C 1
ATOM 1361 O O . GLY B 1 67 ? 1.485 1.024 48.235 1.00 18.21 64 GLY B O 1
ATOM 1362 N N . ALA B 1 68 ? 2.828 2.583 49.212 1.00 18.89 65 ALA B N 1
ATOM 1363 C CA . ALA B 1 68 ? 4.021 2.266 48.364 1.00 20.96 65 ALA B CA 1
ATOM 1364 C C . ALA B 1 68 ? 4.456 0.799 48.536 1.00 19.86 65 ALA B C 1
ATOM 1365 O O . ALA B 1 68 ? 4.581 0.022 47.564 1.00 18.29 65 ALA B O 1
ATOM 1367 N N . ASP B 1 69 ? 4.627 0.422 49.806 1.00 18.99 66 ASP B N 1
ATOM 1368 C CA . ASP B 1 69 ? 4.954 -0.940 50.188 1.00 19.24 66 ASP B CA 1
ATOM 1369 C C . ASP B 1 69 ? 4.025 -1.948 49.563 1.00 17.85 66 ASP B C 1
ATOM 1370 O O . ASP B 1 69 ? 4.443 -3.033 49.158 1.00 17.16 66 ASP B O 1
ATOM 1375 N N . ALA B 1 70 ? 2.721 -1.632 49.562 1.00 15.49 67 ALA B N 1
ATOM 1376 C CA . ALA B 1 70 ? 1.705 -2.529 49.029 1.00 14.29 67 ALA B CA 1
ATOM 1377 C C . ALA B 1 70 ? 1.541 -2.461 47.511 1.00 13.28 67 ALA B C 1
ATOM 1378 O O . ALA B 1 70 ? 0.737 -3.192 46.961 1.00 13.22 67 ALA B O 1
ATOM 1380 N N . GLY B 1 71 ? 2.314 -1.610 46.834 1.00 12.80 68 GLY B N 1
ATOM 1381 C CA . GLY B 1 71 ? 2.203 -1.450 45.422 1.00 13.29 68 GLY B CA 1
ATOM 1382 C C . GLY B 1 71 ? 0.895 -0.813 44.924 1.00 13.87 6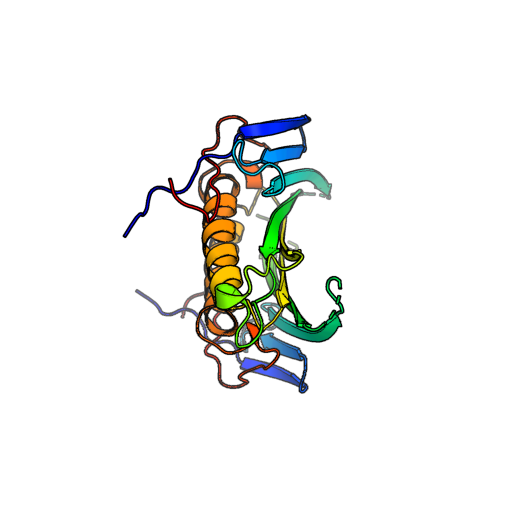8 GLY B C 1
ATOM 1383 O O . GLY B 1 71 ? 0.392 -1.156 43.854 1.00 12.07 68 GLY B O 1
ATOM 1384 N N . VAL B 1 72 ? 0.357 0.130 45.688 1.00 14.54 69 VAL B N 1
ATOM 1385 C CA . VAL B 1 72 ? -0.884 0.817 45.298 1.00 16.69 69 VAL B CA 1
ATOM 1386 C C . VAL B 1 72 ? -0.594 1.777 44.134 1.00 18.10 69 VAL B C 1
ATOM 1387 O O . VAL B 1 72 ? 0.426 2.506 44.159 1.00 18.89 69 VAL B O 1
ATOM 1391 N N . ILE B 1 73 ? -1.464 1.740 43.118 1.00 19.33 70 ILE B N 1
ATOM 1392 C CA . ILE B 1 73 ? -1.540 2.787 42.103 1.00 16.79 70 ILE B CA 1
ATOM 1393 C C . ILE B 1 73 ? -2.865 3.476 42.308 1.00 15.92 70 ILE B C 1
ATOM 1394 O O . ILE B 1 73 ? -3.929 2.851 42.150 1.00 14.17 70 ILE B O 1
ATOM 1399 N N . MET B 1 74 ? -2.809 4.784 42.611 1.00 13.17 71 MET B N 1
ATOM 1400 C CA . MET B 1 74 ? -4.046 5.553 42.903 1.00 12.71 71 MET B CA 1
ATOM 1401 C C . MET B 1 74 ? -4.750 6.090 41.619 1.00 12.63 71 MET B C 1
ATOM 1402 O O . MET B 1 74 ? -4.111 6.237 40.596 1.00 11.31 71 MET B O 1
ATOM 1407 N N . PRO B 1 75 ? -6.065 6.303 41.665 1.00 12.67 72 PRO B N 1
ATOM 1408 C CA . PRO B 1 75 ? -6.748 6.926 40.524 1.00 12.70 72 PRO B CA 1
ATOM 1409 C C . PRO B 1 75 ? -6.319 8.387 40.356 1.00 12.03 72 PRO B C 1
ATOM 1410 O O . PRO B 1 75 ? -5.767 8.960 41.323 1.00 10.7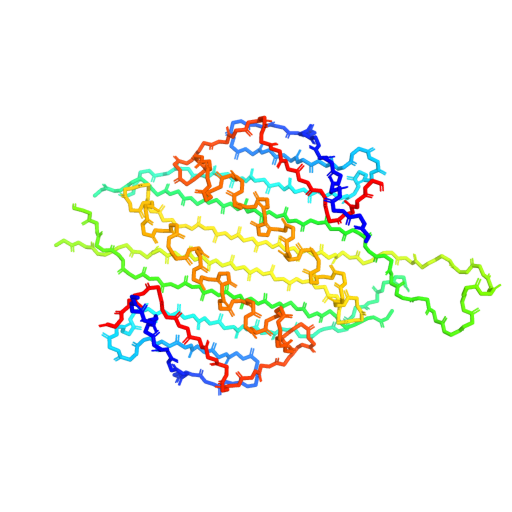1 72 PRO B O 1
ATOM 1414 N N . ASN B 1 76 ? -6.628 8.989 39.204 1.00 11.22 73 ASN B N 1
ATOM 1415 C CA . ASN B 1 76 ? -6.260 10.408 38.978 1.00 10.53 73 ASN B CA 1
ATOM 1416 C C . ASN B 1 76 ? -7.400 11.359 39.205 1.00 10.60 73 ASN B C 1
ATOM 1417 O O . ASN B 1 76 ? -8.543 11.087 38.882 1.00 9.60 73 ASN B O 1
ATOM 1422 N N . GLU B 1 77 ? -7.022 12.513 39.713 1.00 9.52 74 GLU B N 1
ATOM 1423 C CA . GLU B 1 77 ? -7.843 13.704 39.725 1.00 9.55 74 GLU B CA 1
ATOM 1424 C C . GLU B 1 77 ? -7.571 14.509 38.513 1.00 8.94 74 GLU B C 1
ATOM 1425 O O . GLU B 1 77 ? -6.616 14.282 37.808 1.00 8.49 74 GLU B O 1
ATOM 1431 N N . ASN B 1 78 ? -8.445 15.467 38.269 1.00 8.56 75 ASN B N 1
ATOM 1432 C CA . ASN B 1 78 ? -8.256 16.407 37.193 1.00 8.54 75 ASN B CA 1
ATOM 1433 C C . ASN B 1 78 ? -7.810 17.777 37.772 1.00 7.84 75 ASN B C 1
ATOM 1434 O O . ASN B 1 78 ? -8.543 18.391 38.504 1.00 7.82 75 ASN B O 1
ATOM 1439 N N . GLN B 1 79 ? -6.570 18.165 37.493 1.00 7.57 76 GLN B N 1
ATOM 1440 C CA . GLN B 1 79 ? -6.040 19.477 37.819 1.00 7.46 76 GLN B CA 1
ATOM 1441 C C . GLN B 1 79 ? -6.288 20.354 36.610 1.00 7.02 76 GLN B C 1
ATOM 1442 O O . GLN B 1 79 ? -5.678 20.126 35.567 1.00 7.13 76 GLN B O 1
ATOM 1448 N N . SER B 1 80 ? -7.147 21.386 36.761 1.00 6.89 77 SER B N 1
ATOM 1449 C CA . SER B 1 80 ? -7.488 22.265 35.611 1.00 6.77 77 SER B CA 1
ATOM 1450 C C . SER B 1 80 ? -7.249 23.706 35.940 1.00 6.36 77 SER B C 1
ATOM 1451 O O . SER B 1 80 ? -7.560 24.130 37.052 1.00 6.20 77 SER B O 1
ATOM 1454 N N . ILE B 1 81 ? -6.675 24.418 34.971 1.00 5.91 78 ILE B N 1
ATOM 1455 C CA . ILE B 1 81 ? -6.501 25.866 35.046 1.00 5.93 78 ILE B CA 1
ATOM 1456 C C . ILE B 1 81 ? -6.989 26.502 33.773 1.00 6.66 78 ILE B C 1
ATOM 1457 O O . ILE B 1 81 ? -6.501 26.145 32.681 1.00 6.39 78 ILE B O 1
ATOM 1462 N N . ARG B 1 82 ? -7.916 27.460 33.909 1.00 7.34 79 ARG B N 1
ATOM 1463 C CA . ARG B 1 82 ? -8.476 28.161 32.764 1.00 7.96 79 ARG B CA 1
ATOM 1464 C C . ARG B 1 82 ? -8.229 29.664 32.917 1.00 7.73 79 ARG B C 1
ATOM 1465 O O . ARG B 1 82 ? -8.571 30.227 33.921 1.00 7.57 79 ARG B O 1
ATOM 1473 N N . THR B 1 83 ? -7.722 30.313 31.886 1.00 7.15 80 THR B N 1
ATOM 1474 C CA . THR B 1 83 ? -7.651 31.797 31.919 1.00 7.33 80 THR B CA 1
ATOM 1475 C C . THR B 1 83 ? -8.352 32.305 30.703 1.00 7.50 80 THR B C 1
ATOM 1476 O O . THR B 1 83 ? -8.243 31.715 29.569 1.00 7.57 80 THR B O 1
ATOM 1480 N N . VAL B 1 84 ? -9.121 33.376 30.883 1.00 7.70 81 VAL B N 1
ATOM 1481 C CA . VAL B 1 84 ? -9.801 33.977 29.748 1.00 7.26 81 VAL B CA 1
ATOM 1482 C C . VAL B 1 84 ? -9.434 35.447 29.769 1.00 7.40 81 VAL B C 1
ATOM 1483 O O . VAL B 1 84 ? -9.665 36.113 30.811 1.00 7.07 81 VAL B O 1
ATOM 1487 N N . ILE B 1 85 ? -8.778 35.893 28.691 1.00 7.58 82 ILE B N 1
ATOM 1488 C CA . ILE B 1 85 ? -8.368 37.273 28.553 1.00 7.58 82 ILE B CA 1
ATOM 1489 C C . ILE B 1 85 ? -9.235 37.970 27.522 1.00 8.27 82 ILE B C 1
ATOM 1490 O O . ILE B 1 85 ? -9.313 37.508 26.356 1.00 7.15 82 ILE B O 1
ATOM 1495 N N . SER B 1 86 ? -9.903 39.065 27.923 1.00 9.05 83 SER B N 1
ATOM 1496 C CA . SER B 1 86 ? -10.881 39.744 27.026 1.00 10.17 83 SER B CA 1
ATOM 1497 C C . SER B 1 86 ? -10.498 41.219 26.960 1.00 10.02 83 SER B C 1
ATOM 1498 O O . SER B 1 86 ? -10.464 41.859 27.985 1.00 9.52 83 SER B O 1
ATOM 1501 N N . GLY B 1 87 ? -10.187 41.738 25.765 1.00 9.18 84 GLY B N 1
ATOM 1502 C CA . GLY B 1 87 ? -9.951 43.201 25.589 1.00 8.97 84 GLY B CA 1
ATOM 1503 C C . GLY B 1 87 ? -9.732 43.513 24.116 1.00 8.95 84 GLY B C 1
ATOM 1504 O O . GLY B 1 87 ? -9.449 42.663 23.349 1.00 8.85 84 GLY B O 1
ATOM 1505 N N . SER B 1 88 ? -9.896 44.777 23.735 1.00 9.24 85 SER B N 1
ATOM 1506 C CA . SER B 1 88 ? -9.735 45.167 22.309 1.00 10.18 85 SER B CA 1
ATOM 1507 C C . SER B 1 88 ? -8.276 44.985 21.900 1.00 10.50 85 SER B C 1
ATOM 1508 O O . SER B 1 88 ? -7.342 45.167 22.704 1.00 11.06 85 SER B O 1
ATOM 1511 N N . ALA B 1 89 ? -8.062 44.621 20.656 1.00 11.24 86 ALA B N 1
ATOM 1512 C CA . ALA B 1 89 ? -6.700 44.611 20.091 1.00 12.00 86 ALA B CA 1
ATOM 1513 C C . ALA B 1 89 ? -6.051 46.012 20.115 1.00 12.30 86 ALA B C 1
ATOM 1514 O O . ALA B 1 89 ? -4.813 46.136 20.180 1.00 13.76 86 ALA B O 1
ATOM 1516 N N . GLU B 1 90 ? -6.866 47.070 20.096 1.00 13.13 87 GLU B N 1
ATOM 1517 C CA . GLU B 1 90 ? -6.370 48.452 20.121 1.00 14.43 87 GLU B CA 1
ATOM 1518 C C . GLU B 1 90 ? -5.596 48.783 21.403 1.00 14.42 87 GLU B C 1
ATOM 1519 O O . GLU B 1 90 ? -4.534 49.443 21.365 1.00 15.27 87 GLU B O 1
ATOM 1525 N N . ASN B 1 91 ? -6.056 48.241 22.525 1.00 13.12 88 ASN B N 1
ATOM 1526 C CA . ASN B 1 91 ? -5.367 48.463 23.795 1.00 12.87 88 ASN B CA 1
ATOM 1527 C C . ASN B 1 91 ? -4.593 47.228 24.251 1.00 12.46 88 ASN B C 1
ATOM 1528 O O . ASN B 1 91 ? -4.450 46.988 25.459 1.00 11.39 88 ASN B O 1
ATOM 1533 N N . LEU B 1 92 ? -4.055 46.478 23.304 1.00 12.40 89 LEU B N 1
ATOM 1534 C CA . LEU B 1 92 ? -3.354 45.243 23.641 1.00 12.49 89 LEU B CA 1
ATOM 1535 C C . LEU B 1 92 ? -2.183 45.535 24.543 1.00 12.97 89 LEU B C 1
ATOM 1536 O O . LEU B 1 92 ? -1.912 44.767 25.449 1.00 13.77 89 LEU B O 1
ATOM 1541 N N . ALA B 1 93 ? -1.487 46.653 24.325 1.00 14.49 90 ALA B N 1
ATOM 1542 C CA . ALA B 1 93 ? -0.301 46.914 25.142 1.00 14.38 90 ALA B CA 1
ATOM 1543 C C . ALA B 1 93 ? -0.651 46.994 26.654 1.00 13.70 90 ALA B C 1
ATOM 1544 O O . ALA B 1 93 ? 0.062 46.453 27.522 1.00 12.92 90 ALA B O 1
ATOM 1546 N N . THR B 1 94 ? -1.729 47.699 26.972 1.00 12.80 91 THR B N 1
ATOM 1547 C CA . THR B 1 94 ? -2.153 47.793 28.394 1.00 11.57 91 THR B CA 1
ATOM 1548 C C . THR B 1 94 ? -2.788 46.495 28.909 1.00 10.93 91 THR B C 1
ATOM 1549 O O . THR B 1 94 ? -2.676 46.154 30.075 1.00 10.99 91 THR B O 1
ATOM 1553 N N . LEU B 1 95 ? -3.407 45.770 28.008 1.00 9.78 92 LEU B N 1
ATOM 1554 C CA . LEU B 1 95 ? -3.907 44.467 28.311 1.00 9.67 92 LEU B CA 1
ATOM 1555 C C . LEU B 1 95 ? -2.796 43.495 28.726 1.00 9.37 92 LEU B C 1
ATOM 1556 O O . LEU B 1 95 ? -2.984 42.744 29.658 1.00 8.00 92 LEU B O 1
ATOM 1561 N N . LYS B 1 96 ? -1.647 43.536 28.036 1.00 9.18 93 LYS B N 1
ATOM 1562 C CA . LYS B 1 96 ? -0.443 42.813 28.487 1.00 9.43 93 LYS B CA 1
ATOM 1563 C C . LYS B 1 96 ? 0.075 43.208 29.899 1.00 9.23 93 LYS B C 1
ATOM 1564 O O . LYS B 1 96 ? 0.505 42.346 30.707 1.00 8.59 93 LYS B O 1
ATOM 1570 N N . ALA B 1 97 ? 0.038 44.498 30.201 1.00 10.11 94 ALA B N 1
ATOM 1571 C CA . ALA B 1 97 ? 0.365 44.984 31.535 1.00 10.35 94 ALA B CA 1
ATOM 1572 C C . ALA B 1 97 ? -0.605 44.451 32.590 1.00 10.26 94 ALA B C 1
ATOM 1573 O O . ALA B 1 97 ? -0.191 44.148 33.695 1.00 11.02 94 ALA B O 1
ATOM 1575 N N . GLU B 1 98 ? -1.882 44.362 32.246 1.00 10.08 95 GLU B N 1
ATOM 1576 C CA . GLU B 1 98 ? -2.903 43.771 33.106 1.00 10.85 95 GLU B CA 1
ATOM 1577 C C . GLU B 1 98 ? -2.635 42.268 33.349 1.00 9.64 95 GLU B C 1
ATOM 1578 O O . GLU B 1 98 ? -2.801 41.753 34.464 1.00 9.36 95 GLU B O 1
ATOM 1584 N N . TRP B 1 99 ? -2.236 41.564 32.299 1.00 8.64 96 TRP B N 1
ATOM 1585 C CA . TRP B 1 99 ? -1.802 40.161 32.458 1.00 8.14 96 TRP B CA 1
ATOM 1586 C C . TRP B 1 99 ? -0.621 40.071 33.409 1.00 8.45 96 TRP B C 1
ATOM 1587 O O . TRP B 1 99 ? -0.630 39.227 34.313 1.00 7.18 96 TRP B O 1
ATOM 1598 N N . GLU B 1 100 ? 0.408 40.929 33.283 1.00 8.61 97 GLU B N 1
ATOM 1599 C CA . GLU B 1 100 ? 1.539 40.820 34.269 1.00 9.48 97 GLU B CA 1
ATOM 1600 C C . GLU B 1 100 ? 1.038 41.022 35.714 1.00 8.77 97 GLU B C 1
ATOM 1601 O O . GLU B 1 100 ? 1.408 40.271 36.675 1.00 8.49 97 GLU B O 1
ATOM 1607 N N . THR B 1 101 ? 0.137 41.977 35.852 1.00 8.32 98 THR B N 1
ATOM 1608 C CA . THR B 1 101 ? -0.361 42.328 37.198 1.00 9.14 98 THR B CA 1
ATOM 1609 C C . THR B 1 101 ? -1.259 41.261 37.773 1.00 8.29 98 THR B C 1
ATOM 1610 O O . THR B 1 101 ? -1.180 40.959 38.969 1.00 7.21 98 THR B O 1
ATOM 1614 N N . HIS B 1 102 ? -2.114 40.723 36.911 1.00 7.31 99 HIS B N 1
ATOM 1615 C CA . HIS B 1 102 ? -3.006 39.632 37.327 1.00 7.08 99 HIS B CA 1
ATOM 1616 C C . HIS B 1 102 ? -2.212 38.405 37.830 1.00 7.41 99 HIS B C 1
ATOM 1617 O O . HIS B 1 102 ? -2.593 37.778 38.814 1.00 8.47 99 HIS B O 1
ATOM 1624 N N . LYS B 1 103 ? -1.147 38.042 37.113 1.00 7.64 100 LYS B N 1
ATOM 1625 C CA . LYS B 1 103 ? -0.273 36.942 37.483 1.00 7.82 100 LYS B CA 1
ATOM 1626 C C . LYS B 1 103 ? 0.306 37.213 38.893 1.00 8.21 100 LYS B C 1
ATOM 1627 O O . LYS B 1 103 ? 0.272 36.341 39.739 1.00 8.47 100 LYS B O 1
ATOM 1633 N N . ARG B 1 104 ? 0.744 38.454 39.115 1.00 8.30 101 ARG B N 1
ATOM 1634 C CA . ARG B 1 104 ? 1.312 38.872 40.340 1.00 9.83 101 ARG B CA 1
ATOM 1635 C C . ARG B 1 104 ? 0.328 38.751 41.482 1.00 9.61 101 ARG B C 1
ATOM 1636 O O . ARG B 1 104 ? 0.675 38.294 42.554 1.00 10.99 101 ARG B O 1
ATOM 1644 N N . ASN B 1 105 ? -0.906 39.136 41.235 1.00 8.74 102 ASN B N 1
ATOM 1645 C CA . ASN B 1 105 ? -1.890 39.157 42.282 1.00 8.39 102 ASN B CA 1
ATOM 1646 C C . ASN B 1 105 ? -2.347 37.712 42.580 1.00 7.94 102 ASN B C 1
ATOM 1647 O O . ASN B 1 105 ? -2.554 37.358 43.713 1.00 7.65 102 ASN B O 1
ATOM 1652 N N . VAL B 1 106 ? -2.499 36.892 41.552 1.00 7.44 103 VAL B N 1
ATOM 1653 C CA . VAL B 1 106 ? -2.805 35.512 41.757 1.00 7.82 103 VAL B CA 1
ATOM 1654 C C . VAL B 1 106 ? -1.663 34.822 42.518 1.00 8.21 103 VAL B C 1
ATOM 1655 O O . VAL B 1 106 ? -1.928 34.073 43.458 1.00 9.20 103 VAL B O 1
ATOM 1659 N N . ASP B 1 107 ? -0.412 35.078 42.138 1.00 8.50 104 ASP B N 1
ATOM 1660 C CA . ASP B 1 107 ? 0.758 34.511 42.843 1.00 9.33 104 ASP B CA 1
ATOM 1661 C C . ASP B 1 107 ? 0.690 34.829 44.328 1.00 9.20 104 ASP B C 1
ATOM 1662 O O . ASP B 1 107 ? 0.898 33.968 45.143 1.00 9.61 104 ASP B O 1
ATOM 1667 N N . THR B 1 108 ? 0.387 36.069 44.659 1.00 9.11 105 THR B N 1
ATOM 1668 C CA . THR B 1 108 ? 0.323 36.483 46.105 1.00 9.34 105 THR B CA 1
ATOM 1669 C C . THR B 1 108 ? -0.601 35.604 46.926 1.00 9.02 105 THR B C 1
ATOM 1670 O O . THR B 1 108 ? -0.248 35.215 48.031 1.00 8.62 105 THR B O 1
ATOM 1674 N N . LEU B 1 109 ? -1.774 35.268 46.380 1.00 8.63 106 LEU B N 1
ATOM 1675 C CA . LEU B 1 109 ? -2.779 34.496 47.074 1.00 8.21 106 LEU B CA 1
ATOM 1676 C C . LEU B 1 109 ? -2.563 32.994 46.924 1.00 7.98 106 LEU B C 1
ATOM 1677 O O . LEU B 1 109 ? -2.633 32.264 47.905 1.00 7.73 106 LEU B O 1
ATOM 1682 N N . PHE B 1 110 ? -2.307 32.565 45.711 1.00 7.84 107 PHE B N 1
ATOM 1683 C CA . PHE B 1 110 ? -2.181 31.140 45.411 1.00 8.31 107 PHE B CA 1
ATOM 1684 C C . PHE B 1 110 ? -0.743 30.570 45.440 1.00 8.83 107 PHE B C 1
ATOM 1685 O O . PHE B 1 110 ? -0.536 29.458 45.968 1.00 9.62 107 PHE B O 1
ATOM 1693 N N . ALA B 1 111 ? 0.206 31.258 44.815 1.00 10.29 108 ALA B N 1
ATOM 1694 C CA . ALA B 1 111 ? 1.580 30.728 44.648 1.00 11.32 108 ALA B CA 1
ATOM 1695 C C . ALA B 1 111 ? 2.339 30.701 45.987 1.00 13.12 108 ALA B C 1
ATOM 1696 O O . ALA B 1 111 ? 2.914 29.687 46.386 1.00 13.97 108 ALA B O 1
ATOM 1698 N N . SER B 1 112 ? 2.289 31.823 46.681 1.00 14.35 109 SER B N 1
ATOM 1699 C CA . SER B 1 112 ? 2.822 31.912 48.011 1.00 14.76 109 SER B CA 1
ATOM 1700 C C . SER B 1 112 ? 1.836 32.144 49.144 1.00 14.04 109 SER B C 1
ATOM 1701 O O . SER B 1 112 ? 2.269 32.290 50.275 1.00 14.98 109 SER B O 1
ATOM 1704 N N . GLY B 1 113 ? 0.539 32.225 48.896 1.00 11.61 110 GLY B N 1
ATOM 1705 C CA . GLY B 1 113 ? -0.451 32.243 49.977 1.00 12.05 110 GLY B CA 1
ATOM 1706 C C . GLY B 1 113 ? -1.140 30.889 50.117 1.00 12.20 110 GLY B C 1
ATOM 1707 O O . GLY B 1 113 ? -0.643 29.848 49.613 1.00 11.87 110 GLY B O 1
ATOM 1708 N N . ASN B 1 114 ? -2.285 30.910 50.823 1.00 11.47 111 ASN B N 1
ATOM 1709 C CA . ASN B 1 114 ? -3.035 29.735 51.157 1.00 11.28 111 ASN B CA 1
ATOM 1710 C C . ASN B 1 114 ? -4.326 29.572 50.400 1.00 10.30 111 ASN B C 1
ATOM 1711 O O . ASN B 1 114 ? -5.152 28.762 50.790 1.00 10.32 111 ASN B O 1
ATOM 1716 N N . ALA B 1 115 ? -4.494 30.264 49.262 1.00 8.82 112 ALA B N 1
ATOM 1717 C CA . ALA B 1 115 ? -5.759 30.215 48.548 1.00 8.54 112 ALA B CA 1
ATOM 1718 C C . ALA B 1 115 ? -5.959 28.829 47.922 1.00 8.75 112 ALA B C 1
ATOM 1719 O O . ALA B 1 115 ? -7.088 28.339 47.864 1.00 8.08 112 ALA B O 1
ATOM 1721 N N . GLY B 1 116 ? -4.863 28.143 47.627 1.00 8.69 113 GLY B N 1
ATOM 1722 C CA . GLY B 1 116 ? -4.983 26.778 47.160 1.00 9.15 113 GLY B CA 1
ATOM 1723 C C . GLY B 1 116 ? -5.462 25.759 48.191 1.00 9.58 113 GLY B C 1
ATOM 1724 O O . GLY B 1 116 ? -5.975 24.690 47.819 1.00 9.00 113 GLY B O 1
ATOM 1725 N N . LEU B 1 117 ? -5.328 26.114 49.479 1.00 9.90 114 LEU B N 1
ATOM 1726 C CA . LEU B 1 117 ? -5.957 25.345 50.585 1.00 10.37 114 LEU B CA 1
ATOM 1727 C C . LEU B 1 117 ? -7.431 25.749 50.833 1.00 10.17 114 LEU B C 1
ATOM 1728 O O . LEU B 1 117 ? -8.138 25.137 51.661 1.00 11.06 114 LEU B O 1
ATOM 1733 N N . GLY B 1 118 ? -7.895 26.771 50.128 1.00 9.41 115 GLY B N 1
ATOM 1734 C CA . GLY B 1 118 ? -9.280 27.261 50.260 1.00 8.87 115 GLY B CA 1
ATOM 1735 C C . GLY B 1 118 ? -9.514 28.446 51.192 1.00 8.30 115 GLY B C 1
ATOM 1736 O O . GLY B 1 118 ? -10.650 28.725 51.512 1.00 7.17 115 GLY B O 1
ATOM 1737 N N . PHE B 1 119 ? -8.460 29.171 51.521 1.00 7.86 116 PHE B N 1
ATOM 1738 C CA . PHE B 1 119 ? -8.537 30.264 52.476 1.00 9.12 116 PHE B CA 1
ATOM 1739 C C . PHE B 1 119 ? -7.849 31.514 51.970 1.00 9.04 116 PHE B C 1
ATOM 1740 O O . PHE B 1 119 ? -6.742 31.442 51.408 1.00 8.58 116 PHE B O 1
ATOM 1748 N N . LEU B 1 120 ? -8.507 32.638 52.214 1.00 9.91 117 LEU B N 1
ATOM 1749 C CA . LEU B 1 120 ? -8.070 33.965 51.792 1.00 10.46 117 LEU B CA 1
ATOM 1750 C C . LEU B 1 120 ? -7.326 34.719 52.936 1.00 10.94 117 LEU B C 1
ATOM 1751 O O . LEU B 1 120 ? -7.687 34.668 54.157 1.00 10.51 117 LEU B O 1
ATOM 1756 N N . ASP B 1 121 ? -6.278 35.419 52.550 1.00 11.51 118 ASP B N 1
ATOM 1757 C CA . ASP B 1 121 ? -5.597 36.338 53.456 1.00 11.25 118 ASP B CA 1
ATOM 1758 C C . ASP B 1 121 ? -6.050 37.771 53.142 1.00 11.60 118 ASP B C 1
ATOM 1759 O O . ASP B 1 121 ? -5.655 38.351 52.127 1.00 10.50 118 ASP B O 1
ATOM 1764 N N . PRO B 1 122 ? -6.864 38.371 54.015 1.00 12.42 119 PRO B N 1
ATOM 1765 C CA . PRO B 1 122 ? -7.407 39.723 53.751 1.00 12.69 119 PRO B CA 1
ATOM 1766 C C . PRO B 1 122 ? -6.361 40.856 53.824 1.00 12.29 119 PRO B C 1
ATOM 1767 O O . PRO B 1 122 ? -6.639 41.993 53.390 1.00 12.64 119 PRO B O 1
ATOM 1771 N N . THR B 1 123 ? -5.177 40.557 54.348 1.00 11.44 120 THR B N 1
ATOM 1772 C CA . THR B 1 123 ? -4.090 41.529 54.383 1.00 11.20 120 THR B CA 1
ATOM 1773 C C . THR B 1 123 ? -3.127 41.395 53.193 1.00 10.91 120 THR B C 1
ATOM 1774 O O . THR B 1 123 ? -2.142 42.084 53.181 1.00 10.79 120 THR B O 1
ATOM 1778 N N . ALA B 1 124 ? -3.377 40.462 52.255 1.00 10.89 121 ALA B N 1
ATOM 1779 C CA . ALA B 1 124 ? -2.547 40.274 51.083 1.00 10.16 121 ALA B CA 1
ATOM 1780 C C . ALA B 1 124 ? -2.327 41.600 50.321 1.00 10.36 121 ALA B C 1
ATOM 1781 O O . ALA B 1 124 ? -3.253 42.412 50.168 1.00 9.97 121 ALA B O 1
ATOM 1783 N N . ALA B 1 125 ? -1.089 41.797 49.866 1.00 9.82 122 ALA B N 1
ATOM 1784 C CA . ALA B 1 125 ? -0.660 43.016 49.194 1.00 11.40 122 ALA B CA 1
ATOM 1785 C C . ALA B 1 125 ? -1.036 42.892 47.686 1.00 11.21 122 ALA B C 1
ATOM 1786 O O . ALA B 1 125 ? -0.240 42.462 46.860 1.00 12.65 122 ALA B O 1
ATOM 1788 N N . ILE B 1 126 ? -2.247 43.284 47.367 1.00 11.26 123 ILE B N 1
ATOM 1789 C CA . ILE B 1 126 ? -2.755 43.314 45.991 1.00 10.27 123 ILE B CA 1
ATOM 1790 C C . ILE B 1 126 ? -2.558 44.718 45.376 1.00 9.82 123 ILE B C 1
ATOM 1791 O O . ILE B 1 126 ? -2.729 45.746 46.065 1.00 8.89 123 ILE B O 1
ATOM 1796 N N . VAL B 1 127 ? -2.167 44.744 44.090 1.00 9.36 124 VAL B N 1
ATOM 1797 C CA . VAL B 1 127 ? -1.794 45.962 43.436 1.00 9.41 124 VAL B CA 1
ATOM 1798 C C . VAL B 1 127 ? -2.423 46.127 42.067 1.00 9.10 124 VAL B C 1
ATOM 1799 O O . VAL B 1 127 ? -2.742 45.138 41.418 1.00 8.34 124 VAL B O 1
ATOM 1803 N N . SER B 1 128 ? -2.576 47.386 41.649 1.00 8.66 125 SER B N 1
ATOM 1804 C CA . SER B 1 128 ? -2.982 47.716 40.292 1.00 9.19 125 SER B CA 1
ATOM 1805 C C . SER B 1 128 ? -1.803 47.691 39.372 1.00 9.64 125 SER B C 1
ATOM 1806 O O . SER B 1 128 ? -0.683 47.710 39.799 1.00 11.70 125 SER B O 1
ATOM 1809 N N . SER B 1 129 ? -2.072 47.654 38.079 1.00 11.16 126 SER B N 1
ATOM 1810 C CA . SER B 1 129 ? -1.037 47.782 37.052 1.00 11.78 126 SER B CA 1
ATOM 1811 C C . SER B 1 129 ? -0.559 49.253 36.962 1.00 12.58 126 SER B C 1
ATOM 1812 O O . SER B 1 129 ? 0.508 49.539 36.384 1.00 10.40 126 SER B O 1
ATOM 1815 N N . ASP B 1 130 ? -1.386 50.176 37.460 1.00 12.29 127 ASP B N 1
ATOM 1816 C CA . ASP B 1 130 ? -0.991 51.585 37.508 1.00 14.59 127 ASP B CA 1
ATOM 1817 C C . ASP B 1 130 ? 0.081 51.774 38.551 1.00 16.14 127 ASP B C 1
ATOM 1818 O O . ASP B 1 130 ? 0.171 51.057 39.555 1.00 13.78 127 ASP B O 1
ATOM 1823 N N . THR B 1 131 ? 0.904 52.768 38.313 1.00 18.98 128 THR B N 1
ATOM 1824 C CA . THR B 1 131 ? 1.989 53.069 39.249 1.00 22.02 128 THR B CA 1
ATOM 1825 C C . THR B 1 131 ? 1.729 54.408 39.943 1.00 26.00 128 THR B C 1
ATOM 1826 O O . THR B 1 131 ? 0.798 55.143 39.604 1.00 23.34 128 THR B O 1
ATOM 1830 N N . THR B 1 132 ? 2.496 54.686 40.983 1.00 30.47 129 THR B N 1
ATOM 1831 C CA . THR B 1 132 ? 2.221 55.827 41.848 1.00 33.30 129 THR B CA 1
ATOM 1832 C C . THR B 1 132 ? 3.163 56.923 41.372 1.00 35.51 129 THR B C 1
ATOM 1833 O O . THR B 1 132 ? 2.784 58.092 41.282 1.00 47.65 129 THR B O 1
#

B-factor: mean 15.0, std 8.79, range [2.29, 64.03]

Radius of gyration: 18.92 Å; Cα contacts (8 Å, |Δi|>4): 586; chains: 2; bounding box: 35×61×42 Å

Nearest PDB structures (foldseek):
  5fs4-assembly1_A  TM=1.009E+00  e=2.018E-21  Acinetobacter phage AP205
  5fs4-assembly1_B  TM=9.681E-01  e=7.140E-18  Acinetobacter phage AP205
  8tw2-assembly1_HQ  TM=9.921E-01  e=3.459E-17  Acinetobacter phage AP205
  6yfs-assembly1_AA  TM=8.729E-01  e=4.652E-08  Leviviridae sp.
  6yf9-assembly1_AA  TM=5.029E-01  e=1.580E-02  Leviviridae sp.

Foldseek 3Di:
DDDDQDWAFPDDDPFKTWTARPVQRQWIKMKGWDWDFDDDCTFIKIKIKIKTWDFDCDCPGTDIDMDIDIQIDGPVPVVVSVLVVVLVVVQCCQPPVPHCVVVVDGDPVGDRDDSDDD/DDPPDADWAFPDDDVFKTWTAHVVARQWIWMKGWDWDVPVFTKIKIKIKTWDFAFDDADVCRVVVVDGGGTDIDMDMDIQMDGPVVVVVSVLQVVLVVVQCCQPPVPHCVVVPDGDPPGDRDDSDDD

Organism: NCBI:txid154784

Secondary structure (DSSP, 8-state):
-PPEEE-EEEEEETTEEEEEETTEEEEEEEEEEEEEEE----EEEEEEEEEEEEEEE---PEEEEEEEEEEEEESTTHHHHHHHHHHHHHHHIIIIISSSGGGT---TT---EEEEE-/----EEE-EEEEEETTEEEEEETTEEEEEEEEEEEEEE---EEEEEEEEEEEEEEPPP-TTTTTTT--PPEEEEEEEEEEEEESTTHHHHHHHHHHHHHHHIIIIISSSGGGT---TT---EEEEE-